Protein AF-A0A356T373-F1 (afdb_monomer_lite)

Sequence (190 aa):
MGPPSAAPPVVQEARKQLADALWRRDRTEEAGAIYRALLEEPMSDDDRRQIAVRLLGLEMGGAGEAALRGLLVPRRDAQSDAATAMHFVARLSRVREDGLAPYLEARQLQFRQRFDLALPLIERARERGLPSPLLETEARRMEAMIRFGADDLDGSAAVWRAILADPASDTGERAEAEDWLQRAVWARAR

Structure (mmCIF, N/CA/C/O backbone):
data_AF-A0A356T373-F1
#
_entry.id   AF-A0A356T373-F1
#
loop_
_atom_site.group_PDB
_atom_site.id
_atom_site.type_symbol
_atom_site.label_atom_id
_atom_site.label_alt_id
_atom_site.label_comp_id
_atom_site.label_asym_id
_atom_site.label_entity_id
_atom_site.label_seq_id
_atom_site.pdbx_PDB_ins_code
_atom_site.Cartn_x
_atom_site.Cartn_y
_atom_site.Cartn_z
_atom_site.occupancy
_atom_site.B_iso_or_equiv
_atom_site.auth_seq_id
_atom_site.auth_comp_id
_atom_site.auth_asym_id
_atom_site.auth_atom_id
_atom_site.pdbx_PDB_model_num
ATOM 1 N N . MET A 1 1 ? 15.863 19.685 36.105 1.00 40.59 1 MET A N 1
ATOM 2 C CA . MET A 1 1 ? 16.098 18.782 34.959 1.00 40.59 1 MET A CA 1
ATOM 3 C C . MET A 1 1 ? 14.800 18.033 34.719 1.00 40.59 1 MET A C 1
ATOM 5 O O . MET A 1 1 ? 14.485 17.143 35.498 1.00 40.59 1 MET A O 1
ATOM 9 N N . GLY A 1 2 ? 13.979 18.489 33.768 1.00 42.53 2 GLY A N 1
ATOM 10 C CA . GLY A 1 2 ? 12.756 17.769 33.396 1.00 42.53 2 GLY A CA 1
ATOM 11 C C . GLY A 1 2 ? 13.109 16.420 32.759 1.00 42.53 2 GLY A C 1
ATOM 12 O O . GLY A 1 2 ? 14.229 16.279 32.261 1.00 42.53 2 GLY A O 1
ATOM 13 N N . PRO A 1 3 ? 12.211 15.422 32.800 1.00 46.09 3 PRO A N 1
ATOM 14 C CA . PRO A 1 3 ? 12.463 14.150 32.138 1.00 46.09 3 PRO A CA 1
ATOM 15 C C . PRO A 1 3 ? 12.739 14.387 30.643 1.00 46.09 3 PRO A C 1
ATOM 17 O O . PRO A 1 3 ? 12.176 15.323 30.066 1.00 46.09 3 PRO A O 1
ATOM 20 N N . PRO A 1 4 ? 13.607 13.583 30.007 1.00 51.62 4 PRO A N 1
ATOM 21 C CA . PRO A 1 4 ? 13.866 13.714 28.582 1.00 51.62 4 PRO A CA 1
ATOM 22 C C . PRO A 1 4 ? 12.552 13.542 27.814 1.00 51.62 4 PRO A C 1
ATOM 24 O O . PRO A 1 4 ? 11.888 12.511 27.922 1.00 51.62 4 PRO A O 1
ATOM 27 N N . SER A 1 5 ? 12.164 14.572 27.060 1.00 62.25 5 SER A N 1
ATOM 28 C CA . SER A 1 5 ? 11.052 14.479 26.116 1.00 62.25 5 SER A CA 1
ATOM 29 C C . SER A 1 5 ? 11.411 13.432 25.065 1.00 62.25 5 SER A C 1
ATOM 31 O O . SER A 1 5 ? 12.494 13.496 24.481 1.00 62.25 5 SER A O 1
ATOM 33 N N . ALA A 1 6 ? 10.530 12.459 24.833 1.00 60.62 6 ALA A N 1
ATOM 34 C CA . ALA A 1 6 ? 10.748 11.463 23.791 1.00 60.62 6 ALA A CA 1
ATOM 35 C C . ALA A 1 6 ? 10.850 12.145 22.415 1.00 60.62 6 ALA A C 1
ATOM 37 O O . ALA A 1 6 ? 10.201 13.167 22.173 1.00 60.62 6 ALA A O 1
ATOM 38 N N . ALA A 1 7 ? 11.664 11.582 21.518 1.00 69.44 7 ALA A N 1
ATOM 39 C CA . ALA A 1 7 ? 11.780 12.084 20.153 1.00 69.44 7 ALA A CA 1
ATOM 40 C C . ALA A 1 7 ? 10.412 12.003 19.439 1.00 69.44 7 ALA A C 1
ATOM 42 O O . ALA A 1 7 ? 9.699 11.014 19.641 1.00 69.44 7 ALA A O 1
ATOM 43 N N . PRO A 1 8 ? 10.046 12.980 18.585 1.00 76.50 8 PRO A N 1
ATOM 44 C CA . PRO A 1 8 ? 8.737 13.017 17.925 1.00 76.50 8 PRO A CA 1
ATOM 45 C C . PRO A 1 8 ? 8.295 11.694 17.260 1.00 76.50 8 PRO A C 1
ATOM 47 O O . PRO A 1 8 ? 7.153 11.293 17.491 1.00 76.50 8 PRO A O 1
ATOM 50 N N . PRO A 1 9 ? 9.172 10.929 16.571 1.00 80.50 9 PRO A N 1
ATOM 51 C CA . PRO A 1 9 ? 8.783 9.641 15.981 1.00 80.50 9 PRO A CA 1
ATOM 52 C C . PRO A 1 9 ? 8.341 8.587 17.009 1.00 80.50 9 PRO A C 1
ATOM 54 O O . PRO A 1 9 ? 7.437 7.795 16.753 1.00 80.50 9 PRO A O 1
ATOM 57 N N . VAL A 1 10 ? 8.936 8.589 18.208 1.00 84.69 10 VAL A N 1
ATOM 58 C CA . VAL A 1 10 ? 8.569 7.656 19.289 1.00 84.69 10 VAL A CA 1
ATOM 59 C C . VAL A 1 10 ? 7.170 7.974 19.816 1.00 84.69 10 VAL A C 1
ATOM 61 O O . VAL A 1 10 ? 6.389 7.070 20.113 1.00 84.69 10 VAL A O 1
ATOM 64 N N . VAL A 1 11 ? 6.833 9.263 19.908 1.00 87.31 11 VAL A N 1
ATOM 65 C CA . VAL A 1 11 ? 5.509 9.721 20.348 1.00 87.31 11 VAL A CA 1
ATOM 66 C C . VAL A 1 11 ? 4.440 9.385 19.305 1.00 87.31 11 VAL A C 1
ATOM 68 O O . VAL A 1 11 ? 3.364 8.907 19.671 1.00 87.31 11 VAL A O 1
ATOM 71 N N . GLN A 1 12 ? 4.739 9.583 18.018 1.00 89.44 12 GLN A N 1
ATOM 72 C CA . GLN A 1 12 ? 3.844 9.231 16.911 1.00 89.44 12 GLN A CA 1
ATOM 73 C C . GLN A 1 12 ? 3.537 7.732 16.887 1.00 89.44 12 GLN A C 1
ATOM 75 O O . GLN A 1 12 ? 2.368 7.340 16.847 1.00 89.44 12 GLN A O 1
ATOM 80 N N . GLU A 1 13 ? 4.562 6.887 17.013 1.00 90.25 13 GLU A N 1
ATOM 81 C CA . GLU A 1 13 ? 4.390 5.434 17.067 1.00 90.25 13 GLU A CA 1
ATOM 82 C C . GLU A 1 13 ? 3.560 5.005 18.287 1.00 90.25 13 GLU A C 1
ATOM 84 O O . GLU A 1 13 ? 2.613 4.228 18.153 1.00 90.25 13 GLU A O 1
ATOM 89 N N . ALA A 1 14 ? 3.838 5.557 19.472 1.00 92.06 14 ALA A N 1
ATOM 90 C CA . ALA A 1 14 ? 3.067 5.254 20.679 1.00 92.06 14 ALA A CA 1
ATOM 91 C C . ALA A 1 14 ? 1.581 5.633 20.533 1.00 92.06 14 ALA A C 1
ATOM 93 O O . ALA A 1 14 ? 0.694 4.881 20.947 1.00 92.06 14 ALA A O 1
ATOM 94 N N . ARG A 1 15 ? 1.287 6.776 19.903 1.00 95.12 15 ARG A N 1
ATOM 95 C CA . ARG A 1 15 ? -0.087 7.214 19.611 1.00 95.12 15 ARG A CA 1
ATOM 96 C C . ARG A 1 15 ? -0.771 6.325 18.579 1.00 95.12 15 ARG A C 1
ATOM 98 O O . ARG A 1 15 ? -1.934 5.979 18.777 1.00 95.12 15 ARG A O 1
ATOM 105 N N . LYS A 1 16 ? -0.063 5.895 17.529 1.00 94.75 16 LYS A N 1
ATOM 106 C CA . LYS A 1 16 ? -0.582 4.919 16.558 1.00 94.75 16 LYS A CA 1
ATOM 107 C C . LYS A 1 16 ? -0.945 3.605 17.251 1.00 94.75 16 LYS A C 1
ATOM 109 O O . LYS A 1 16 ? -2.044 3.098 17.057 1.00 94.75 16 LYS A O 1
ATOM 114 N N . GLN A 1 17 ? -0.078 3.097 18.128 1.00 93.94 17 GLN A N 1
ATOM 115 C CA . GLN A 1 17 ? -0.344 1.880 18.903 1.00 93.94 17 GLN A CA 1
ATOM 116 C C . GLN A 1 17 ? -1.529 2.030 19.867 1.00 93.94 17 GLN A C 1
ATOM 118 O O . GLN A 1 17 ? -2.291 1.077 20.057 1.00 93.94 17 GLN A O 1
ATOM 123 N N . LEU A 1 18 ? -1.706 3.213 20.465 1.00 96.00 18 LEU A N 1
ATOM 124 C CA . LEU A 1 18 ? -2.879 3.530 21.279 1.00 96.00 18 LEU A CA 1
ATOM 125 C C . LEU A 1 18 ? -4.160 3.504 20.436 1.00 96.00 18 LEU A C 1
ATOM 127 O O . LEU A 1 18 ? -5.126 2.855 20.833 1.00 96.00 18 LEU A O 1
ATOM 131 N N . ALA A 1 19 ? -4.161 4.147 19.269 1.00 97.00 19 ALA A N 1
ATOM 132 C CA . ALA A 1 19 ? -5.293 4.131 18.346 1.00 97.00 19 ALA A CA 1
ATOM 133 C C . ALA A 1 19 ? -5.624 2.705 17.873 1.00 97.00 19 ALA A C 1
ATOM 135 O O . ALA A 1 19 ? -6.774 2.281 17.962 1.00 97.00 19 ALA A O 1
ATOM 136 N N . ASP A 1 20 ? -4.611 1.915 17.508 1.00 95.75 20 ASP A N 1
ATOM 137 C CA . ASP A 1 20 ? -4.741 0.493 17.166 1.00 95.75 20 ASP A CA 1
ATOM 138 C C . ASP A 1 20 ? -5.369 -0.307 18.333 1.00 95.75 20 ASP A C 1
ATOM 140 O O . ASP A 1 20 ? -6.224 -1.177 18.145 1.00 95.75 20 ASP A O 1
ATOM 144 N N . ALA A 1 21 ? -4.982 -0.014 19.579 1.00 94.56 21 ALA A N 1
ATOM 145 C CA . ALA A 1 21 ? -5.567 -0.644 20.762 1.00 94.56 21 ALA A CA 1
ATOM 146 C C . ALA A 1 21 ? -7.023 -0.228 21.020 1.00 94.56 21 ALA A C 1
ATOM 148 O O . ALA A 1 21 ? -7.819 -1.079 21.423 1.00 94.56 21 ALA A O 1
ATOM 149 N N . LEU A 1 22 ? -7.374 1.037 20.788 1.00 96.38 22 LEU A N 1
ATOM 150 C CA . LEU A 1 22 ? -8.748 1.535 20.880 1.00 96.38 22 LEU A CA 1
ATOM 151 C C . LEU A 1 22 ? -9.629 0.899 19.805 1.00 96.38 22 LEU A C 1
ATOM 153 O O . LEU A 1 22 ? -10.700 0.386 20.123 1.00 96.38 22 LEU A O 1
ATOM 157 N N . TRP A 1 23 ? -9.137 0.830 18.569 1.00 95.81 23 TRP A N 1
ATOM 158 C CA . TRP A 1 23 ? -9.863 0.228 17.457 1.00 95.81 23 TRP A CA 1
ATOM 159 C C . TRP A 1 23 ? -10.144 -1.261 17.688 1.00 95.81 23 TRP A C 1
ATOM 161 O O . TRP A 1 23 ? -11.255 -1.730 17.456 1.00 95.81 23 TRP A O 1
ATOM 171 N N . ARG A 1 24 ? -9.184 -2.012 18.248 1.00 92.44 24 ARG A N 1
ATOM 172 C CA . ARG A 1 24 ? -9.400 -3.412 18.673 1.00 92.44 24 ARG A CA 1
ATOM 173 C C . ARG A 1 24 ? -10.475 -3.591 19.744 1.00 92.44 24 ARG A C 1
ATOM 175 O O . ARG A 1 24 ? -10.970 -4.702 19.896 1.00 92.44 24 ARG A O 1
ATOM 182 N N . ARG A 1 25 ? -10.780 -2.547 20.514 1.00 92.88 25 ARG A N 1
ATOM 183 C CA . ARG A 1 25 ? -11.828 -2.537 21.547 1.00 92.88 25 ARG A CA 1
ATOM 184 C C . ARG A 1 25 ? -13.129 -1.912 21.037 1.00 92.88 25 ARG A C 1
ATOM 186 O O . ARG A 1 25 ? -13.935 -1.482 21.854 1.00 92.88 25 ARG A O 1
ATOM 193 N N . ASP A 1 26 ? -13.279 -1.794 19.716 1.00 93.31 26 ASP A N 1
ATOM 194 C CA . ASP A 1 26 ? -14.423 -1.170 19.043 1.00 93.31 26 ASP A CA 1
ATOM 195 C C . ASP A 1 26 ? -14.665 0.297 19.463 1.00 93.31 26 ASP A C 1
ATOM 197 O O . ASP A 1 26 ? -15.740 0.854 19.258 1.00 93.31 26 ASP A O 1
ATOM 201 N N . ARG A 1 27 ? -13.639 0.975 20.006 1.00 95.62 27 ARG A N 1
ATOM 202 C CA . ARG A 1 27 ? -13.660 2.420 20.303 1.00 95.62 27 ARG A CA 1
ATOM 203 C C . ARG A 1 27 ? -13.288 3.214 19.047 1.00 95.62 27 ARG A C 1
ATOM 205 O O . ARG A 1 27 ? -12.295 3.942 19.027 1.00 95.62 27 ARG A O 1
ATOM 212 N N . THR A 1 28 ? -14.060 3.008 17.981 1.00 94.06 28 THR A N 1
ATOM 213 C CA . THR A 1 28 ? -13.786 3.484 16.613 1.00 94.06 28 THR A CA 1
ATOM 214 C C . THR A 1 28 ? -13.694 5.008 16.525 1.00 94.06 28 THR A C 1
ATOM 216 O O . THR A 1 28 ? -12.774 5.522 15.891 1.00 94.06 28 THR A O 1
ATOM 219 N N . GLU A 1 29 ? -14.566 5.745 17.217 1.00 95.88 29 GLU A N 1
ATOM 220 C CA . GLU A 1 29 ? -14.539 7.215 17.209 1.00 95.88 29 GLU A CA 1
ATOM 221 C C . GLU A 1 29 ? -13.233 7.776 17.793 1.00 95.88 29 GLU A C 1
ATOM 223 O O . GLU A 1 29 ? -12.577 8.622 17.180 1.00 95.88 29 GLU A O 1
ATOM 228 N N . GLU A 1 30 ? -12.807 7.251 18.943 1.00 97.69 30 GLU A N 1
ATOM 229 C CA . GLU A 1 30 ? -11.582 7.681 19.621 1.00 97.69 30 GLU A CA 1
ATOM 230 C C . GLU A 1 30 ? -10.324 7.272 18.853 1.00 97.69 30 GLU A C 1
ATOM 232 O O . GLU A 1 30 ? -9.390 8.066 18.732 1.00 97.69 30 GLU A O 1
ATOM 237 N N . ALA A 1 31 ? -10.302 6.061 18.286 1.00 97.69 31 ALA A N 1
ATOM 238 C CA . ALA A 1 31 ? -9.221 5.636 17.401 1.00 97.69 31 ALA A CA 1
ATOM 239 C C . ALA A 1 31 ? -9.108 6.571 16.185 1.00 97.69 31 ALA A C 1
ATOM 241 O O . ALA A 1 31 ? -8.021 7.062 15.874 1.00 97.69 31 ALA A O 1
ATOM 242 N N . GLY A 1 32 ? -10.242 6.883 15.549 1.00 97.50 32 GLY A N 1
ATOM 243 C CA . GLY A 1 32 ? -10.316 7.794 14.410 1.00 97.50 32 GLY A CA 1
ATOM 244 C C . GLY A 1 32 ? -9.840 9.205 14.738 1.00 97.50 32 GLY A C 1
ATOM 245 O O . GLY A 1 32 ? -9.120 9.802 13.939 1.00 97.50 32 GLY A O 1
ATOM 246 N N . ALA A 1 33 ? -10.175 9.728 15.921 1.00 98.00 33 ALA A N 1
ATOM 247 C CA . ALA A 1 33 ? -9.688 11.027 16.378 1.00 98.00 33 ALA A CA 1
ATOM 248 C C . ALA A 1 33 ? -8.155 11.065 16.478 1.00 98.00 33 ALA A C 1
ATOM 250 O O . ALA A 1 33 ? -7.535 12.018 16.005 1.00 98.00 33 ALA A O 1
ATOM 251 N N . ILE A 1 34 ? -7.533 10.014 17.023 1.00 97.81 34 ILE A N 1
ATOM 252 C CA . ILE A 1 34 ? -6.070 9.940 17.129 1.00 97.81 34 ILE A CA 1
ATOM 253 C C . ILE A 1 34 ? -5.418 9.816 15.750 1.00 97.81 34 ILE A C 1
ATOM 255 O O . ILE A 1 34 ? -4.443 10.517 15.490 1.00 97.81 34 ILE A O 1
ATOM 259 N N . TYR A 1 35 ? -5.937 8.960 14.864 1.00 97.56 35 TYR A N 1
ATOM 260 C CA . TYR A 1 35 ? -5.392 8.809 13.510 1.00 97.56 35 TYR A CA 1
ATOM 261 C C . TYR A 1 35 ? -5.467 10.107 12.704 1.00 97.56 35 TYR A C 1
ATOM 263 O O . TYR A 1 35 ? -4.476 10.486 12.085 1.00 97.56 35 TYR A O 1
ATOM 271 N N . ARG A 1 36 ? -6.601 10.820 12.748 1.00 97.00 36 ARG A N 1
ATOM 272 C CA . ARG A 1 36 ? -6.733 12.132 12.094 1.00 97.00 36 ARG A CA 1
ATOM 273 C C . ARG A 1 36 ? -5.739 13.138 12.664 1.00 97.00 36 ARG A C 1
ATOM 275 O O . ARG A 1 36 ? -5.040 13.782 11.899 1.00 97.00 36 ARG A O 1
ATOM 282 N N . ALA A 1 37 ? -5.605 13.203 13.989 1.00 96.38 37 ALA A N 1
ATOM 283 C CA . ALA A 1 37 ? -4.632 14.088 14.625 1.00 96.38 37 ALA A CA 1
ATOM 284 C C . ALA A 1 37 ? -3.177 13.742 14.267 1.00 96.38 37 ALA A C 1
ATOM 286 O O . ALA A 1 37 ? -2.343 14.636 14.223 1.00 96.38 37 ALA A O 1
ATOM 287 N N . LEU A 1 38 ? -2.858 12.463 14.029 1.00 95.25 38 LEU A N 1
ATOM 288 C CA . LEU A 1 38 ? -1.529 12.068 13.566 1.00 95.25 38 LEU A CA 1
ATOM 289 C C . LEU A 1 38 ? -1.249 12.596 12.157 1.00 95.25 38 LEU A C 1
ATOM 291 O O . LEU A 1 38 ? -0.152 13.082 11.932 1.00 95.25 38 LEU A O 1
ATOM 295 N N . LEU A 1 39 ? -2.213 12.549 11.230 1.00 93.44 39 LEU A N 1
ATOM 296 C CA . LEU A 1 39 ? -2.018 12.997 9.839 1.00 93.44 39 LEU A CA 1
ATOM 297 C C . LEU A 1 39 ? -1.688 14.491 9.684 1.00 93.44 39 LEU A C 1
ATOM 299 O O . LEU A 1 39 ? -1.148 14.877 8.647 1.00 93.44 39 LEU A O 1
ATOM 303 N N . GLU A 1 40 ? -1.980 15.304 10.698 1.00 93.44 40 GLU A N 1
ATOM 304 C CA . GLU A 1 40 ? -1.614 16.726 10.749 1.00 93.44 40 GLU A CA 1
ATOM 305 C C . GLU A 1 40 ? -0.130 16.950 11.093 1.00 93.44 40 GLU A C 1
ATOM 307 O O . GLU A 1 40 ? 0.383 18.065 10.996 1.00 93.44 40 GLU A O 1
ATOM 312 N N . GLU A 1 41 ? 0.584 15.903 11.508 1.00 91.81 41 GLU A N 1
ATOM 313 C CA . GLU A 1 41 ? 1.994 15.983 11.873 1.00 91.81 41 GLU A CA 1
ATOM 314 C C . GLU A 1 41 ? 2.915 15.630 10.696 1.00 91.81 41 GLU A C 1
ATOM 316 O O . GLU A 1 41 ? 2.570 14.800 9.848 1.00 91.81 41 GLU A O 1
ATOM 321 N N . PRO A 1 42 ? 4.136 16.197 10.648 1.00 89.25 42 PRO A N 1
ATOM 322 C CA . PRO A 1 42 ? 5.156 15.745 9.711 1.00 89.25 42 PRO A CA 1
ATOM 323 C C . PRO A 1 42 ? 5.467 14.257 9.919 1.00 89.25 42 PRO A C 1
ATOM 325 O O . PRO A 1 42 ? 5.803 13.834 11.028 1.00 89.25 42 PRO A O 1
ATOM 328 N N . MET A 1 43 ? 5.369 13.472 8.847 1.00 89.25 43 MET A N 1
ATOM 329 C CA . MET A 1 43 ? 5.654 12.035 8.827 1.00 89.25 43 MET A CA 1
ATOM 330 C C . MET A 1 43 ? 6.070 11.582 7.428 1.00 89.25 43 MET A C 1
ATOM 332 O O . MET A 1 43 ? 5.897 12.323 6.458 1.00 89.25 43 MET A O 1
ATOM 336 N N . SER A 1 44 ? 6.589 10.358 7.333 1.00 86.56 44 SER A N 1
ATOM 337 C CA . SER A 1 44 ? 6.881 9.719 6.051 1.00 86.56 44 SER A CA 1
ATOM 338 C C . SER A 1 44 ? 5.598 9.361 5.290 1.00 86.56 44 SER A C 1
ATOM 340 O O . SER A 1 44 ? 4.539 9.158 5.891 1.00 86.56 44 SER A O 1
ATOM 342 N N . ASP A 1 45 ? 5.687 9.212 3.969 1.00 84.56 45 ASP A N 1
ATOM 343 C CA . ASP A 1 45 ? 4.540 8.778 3.163 1.00 84.56 45 ASP A CA 1
ATOM 344 C C . ASP A 1 45 ? 4.104 7.343 3.467 1.00 84.56 45 ASP A C 1
ATOM 346 O O . ASP A 1 45 ? 2.916 7.022 3.364 1.00 84.56 45 ASP A O 1
ATOM 350 N N . ASP A 1 46 ? 5.031 6.481 3.903 1.00 85.50 46 ASP A N 1
ATOM 351 C CA . ASP A 1 46 ? 4.680 5.137 4.364 1.00 85.50 46 ASP A CA 1
ATOM 352 C C . ASP A 1 46 ? 3.808 5.198 5.624 1.00 85.50 46 ASP A C 1
ATOM 354 O O . ASP A 1 46 ? 2.744 4.573 5.655 1.00 85.50 46 ASP A O 1
ATOM 358 N N . ASP A 1 47 ? 4.185 6.007 6.620 1.00 89.62 47 ASP A N 1
ATOM 359 C CA . ASP A 1 47 ? 3.382 6.203 7.833 1.00 89.62 47 ASP A CA 1
ATOM 360 C C . ASP A 1 47 ? 2.022 6.831 7.512 1.00 89.62 47 ASP A C 1
ATOM 362 O O . ASP A 1 47 ? 0.981 6.350 7.978 1.00 89.62 47 ASP A O 1
ATOM 366 N N . ARG A 1 48 ? 2.011 7.851 6.644 1.00 91.81 48 ARG A N 1
ATOM 367 C CA . ARG A 1 48 ? 0.789 8.519 6.175 1.00 91.81 48 ARG A CA 1
ATOM 368 C C . ARG A 1 48 ? -0.165 7.520 5.534 1.00 91.81 48 ARG A C 1
ATOM 370 O O . ARG A 1 48 ? -1.349 7.483 5.872 1.00 91.81 48 ARG A O 1
ATOM 377 N N . ARG A 1 49 ? 0.342 6.655 4.653 1.00 90.81 49 ARG A N 1
ATOM 378 C CA . ARG A 1 49 ? -0.441 5.604 3.991 1.00 90.81 49 ARG A CA 1
ATOM 379 C C . ARG A 1 49 ? -0.952 4.576 4.988 1.00 90.81 49 ARG A C 1
ATOM 381 O O . ARG A 1 49 ? -2.120 4.200 4.926 1.00 90.81 49 ARG A O 1
ATOM 388 N N . GLN A 1 50 ? -0.111 4.133 5.920 1.00 91.44 50 GLN A N 1
ATOM 389 C CA . GLN A 1 50 ? -0.516 3.196 6.966 1.00 91.44 50 GLN A CA 1
ATOM 390 C C . GLN A 1 50 ? -1.662 3.746 7.825 1.00 91.44 50 GLN A C 1
ATOM 392 O O . GLN A 1 50 ? -2.543 2.974 8.211 1.00 91.44 50 GLN A O 1
ATOM 397 N N . ILE A 1 51 ? -1.668 5.047 8.126 1.00 94.62 51 ILE A N 1
ATOM 398 C CA . ILE A 1 51 ? -2.760 5.706 8.852 1.00 94.62 51 ILE A CA 1
ATOM 399 C C . ILE A 1 51 ? -3.995 5.879 7.953 1.00 94.62 51 ILE A C 1
ATOM 401 O O . ILE A 1 51 ? -5.107 5.581 8.390 1.00 94.62 51 ILE A O 1
ATOM 405 N N . ALA A 1 52 ? -3.820 6.266 6.687 1.00 92.94 52 ALA A N 1
ATOM 406 C CA . ALA A 1 52 ? -4.921 6.438 5.736 1.00 92.94 52 ALA A CA 1
ATOM 407 C C . ALA A 1 52 ? -5.737 5.148 5.528 1.00 92.94 52 ALA A C 1
ATOM 409 O O . ALA A 1 52 ? -6.964 5.187 5.548 1.00 92.94 52 ALA A O 1
ATOM 410 N N . VAL A 1 53 ? -5.083 3.984 5.404 1.00 93.12 53 VAL A N 1
ATOM 411 C CA . VAL A 1 53 ? -5.802 2.700 5.261 1.00 93.12 53 VAL A CA 1
ATOM 412 C C . VAL A 1 53 ? -6.567 2.334 6.543 1.00 93.12 53 VAL A C 1
ATOM 414 O O . VAL A 1 53 ? -7.637 1.731 6.470 1.00 93.12 53 VAL A O 1
ATOM 417 N N . ARG A 1 54 ? -6.069 2.721 7.727 1.00 96.25 54 ARG A N 1
ATOM 418 C CA . ARG A 1 54 ? -6.793 2.517 8.995 1.00 96.25 54 ARG A CA 1
ATOM 419 C C . ARG A 1 54 ? -8.056 3.372 9.053 1.00 96.25 54 ARG A C 1
ATOM 421 O O . ARG A 1 54 ? -9.114 2.842 9.373 1.00 96.25 54 ARG A O 1
ATOM 428 N N . LEU A 1 55 ? -7.961 4.654 8.691 1.00 95.69 55 LEU A N 1
ATOM 429 C CA . LEU A 1 55 ? -9.118 5.553 8.609 1.00 95.69 55 LEU A CA 1
ATOM 430 C C . LEU A 1 55 ? -10.160 5.054 7.611 1.00 95.69 55 LEU A C 1
ATOM 432 O O . LEU A 1 55 ? -11.331 4.983 7.967 1.00 95.69 55 LEU A O 1
ATOM 436 N N . LEU A 1 56 ? -9.728 4.592 6.434 1.00 93.81 56 LEU A N 1
ATOM 437 C CA . LEU A 1 56 ? -10.619 3.953 5.466 1.00 93.81 56 LEU A CA 1
ATOM 438 C C . LEU A 1 56 ? -11.363 2.761 6.085 1.00 93.81 56 LEU A C 1
ATOM 440 O O . LEU A 1 56 ? -12.555 2.585 5.856 1.00 93.81 56 LEU A O 1
ATOM 444 N N . GLY A 1 57 ? -10.673 1.956 6.898 1.00 94.00 57 GLY A N 1
ATOM 445 C CA . GLY A 1 57 ? -11.294 0.876 7.659 1.00 94.00 57 GLY A CA 1
ATOM 446 C C . GLY A 1 57 ? -12.398 1.366 8.590 1.00 94.00 57 GLY A C 1
ATOM 447 O O . GLY A 1 57 ? -13.487 0.801 8.564 1.00 94.00 57 GLY A O 1
ATOM 448 N N . LEU A 1 58 ? -12.144 2.423 9.366 1.00 95.31 58 LEU A N 1
ATOM 449 C CA . LEU A 1 58 ? -13.141 3.017 10.267 1.00 95.31 58 LEU A CA 1
ATOM 450 C C . LEU A 1 58 ? -14.343 3.597 9.510 1.00 95.31 58 LEU A C 1
ATOM 452 O O . LEU A 1 58 ? -15.476 3.429 9.946 1.00 95.31 58 LEU A O 1
ATOM 456 N N . GLU A 1 59 ? -14.106 4.266 8.382 1.00 93.06 59 GLU A N 1
ATOM 457 C CA . GLU A 1 59 ? -15.149 4.898 7.561 1.00 93.06 59 GLU A CA 1
ATOM 458 C C . GLU A 1 59 ? -16.080 3.876 6.904 1.00 93.06 59 GLU A C 1
ATOM 460 O O . GLU A 1 59 ? -17.279 4.117 6.784 1.00 93.06 59 GLU A O 1
ATOM 465 N N . MET A 1 60 ? -15.545 2.722 6.498 1.00 91.25 60 MET A N 1
ATOM 466 C CA . MET A 1 60 ? -16.340 1.647 5.902 1.00 91.25 60 MET A CA 1
ATOM 467 C C . MET A 1 60 ? -17.356 1.038 6.871 1.00 91.25 60 MET A C 1
ATOM 469 O O . MET A 1 60 ? -18.435 0.621 6.447 1.00 91.25 60 MET A O 1
ATOM 473 N N . GLY A 1 61 ? -16.985 0.901 8.144 1.00 92.50 61 GLY A N 1
ATOM 474 C CA . GLY A 1 61 ? -17.767 0.151 9.117 1.00 92.50 61 GLY A CA 1
ATOM 475 C C . GLY A 1 61 ? -17.916 -1.347 8.795 1.00 92.50 61 GLY A C 1
ATOM 476 O O . GLY A 1 61 ? -17.402 -1.893 7.807 1.00 92.50 61 GLY A O 1
ATOM 477 N N . GLY A 1 62 ? -18.664 -2.039 9.654 1.00 93.56 62 GLY A N 1
ATOM 478 C CA . GLY A 1 62 ? -19.199 -3.376 9.393 1.00 93.56 62 GLY A CA 1
ATOM 479 C C . GLY A 1 62 ? -18.154 -4.428 8.996 1.00 93.56 62 GLY A C 1
ATOM 480 O O . GLY A 1 62 ? -17.100 -4.579 9.614 1.00 93.56 62 GLY A O 1
ATOM 481 N N . ALA A 1 63 ? -18.469 -5.217 7.965 1.00 93.31 63 ALA A N 1
ATOM 482 C CA . ALA A 1 63 ? -17.629 -6.337 7.542 1.00 93.31 63 ALA A CA 1
ATOM 483 C C . ALA A 1 63 ? -16.289 -5.901 6.919 1.00 93.31 63 ALA A C 1
ATOM 485 O O . ALA A 1 63 ? -15.299 -6.624 7.059 1.00 93.31 63 ALA A O 1
ATOM 486 N N . GLY A 1 64 ? -16.251 -4.737 6.261 1.00 93.19 64 GLY A N 1
ATOM 487 C CA . GLY A 1 64 ? -15.034 -4.171 5.678 1.00 93.19 64 GLY A CA 1
ATOM 488 C C . GLY A 1 64 ? -14.069 -3.654 6.737 1.00 93.19 64 GLY A C 1
ATOM 489 O O . GLY A 1 64 ? -12.888 -4.004 6.706 1.00 93.19 64 GLY A O 1
ATOM 490 N N . GLU A 1 65 ? -14.589 -2.928 7.732 1.00 95.06 65 GLU A N 1
ATOM 491 C CA . GLU A 1 65 ? -13.826 -2.524 8.917 1.00 95.06 65 GLU A CA 1
ATOM 492 C C . GLU A 1 65 ? -13.242 -3.747 9.626 1.00 95.06 65 GLU A C 1
ATOM 494 O O . GLU A 1 65 ? -12.044 -3.794 9.898 1.00 95.06 65 GLU A O 1
ATOM 499 N N . ALA A 1 66 ? -14.061 -4.775 9.876 1.00 93.19 66 ALA A N 1
ATOM 500 C CA . ALA A 1 66 ? -13.611 -5.989 10.551 1.00 93.19 66 ALA A CA 1
ATOM 501 C C . ALA A 1 66 ? -12.483 -6.707 9.786 1.00 93.19 66 ALA A C 1
ATOM 503 O O . ALA A 1 66 ? -11.565 -7.244 10.411 1.00 93.19 66 ALA A O 1
ATOM 504 N N . ALA A 1 67 ? -12.533 -6.711 8.449 1.00 94.12 67 ALA A N 1
ATOM 505 C CA . ALA A 1 67 ? -11.482 -7.281 7.612 1.00 94.12 67 ALA A CA 1
ATOM 506 C C . ALA A 1 67 ? -10.186 -6.456 7.680 1.00 94.12 67 ALA A C 1
ATOM 508 O O . ALA A 1 67 ? -9.123 -7.010 7.959 1.00 94.12 67 ALA A O 1
ATOM 509 N N . LEU A 1 68 ? -10.265 -5.134 7.497 1.00 94.31 68 LEU A N 1
ATOM 510 C CA . LEU A 1 68 ? -9.093 -4.253 7.556 1.00 94.31 68 LEU A CA 1
ATOM 511 C C . LEU A 1 68 ? -8.466 -4.218 8.950 1.00 94.31 68 LEU A C 1
ATOM 513 O O . LEU A 1 68 ? -7.246 -4.309 9.071 1.00 94.31 68 LEU A O 1
ATOM 517 N N . ARG A 1 69 ? -9.277 -4.175 10.009 1.00 93.62 69 ARG A N 1
ATOM 518 C CA . ARG A 1 69 ? -8.796 -4.259 11.391 1.00 93.62 69 ARG A CA 1
ATOM 519 C C . ARG A 1 69 ? -8.054 -5.564 11.648 1.00 93.62 69 ARG A C 1
ATOM 521 O O . ARG A 1 69 ? -6.981 -5.542 12.241 1.00 93.62 69 ARG A O 1
ATOM 528 N N . GLY A 1 70 ? -8.603 -6.688 11.186 1.00 91.31 70 GLY A N 1
ATOM 529 C CA . GLY A 1 70 ? -7.961 -7.993 11.317 1.00 91.31 70 GLY A CA 1
ATOM 530 C C . GLY A 1 70 ? -6.606 -8.074 10.610 1.00 91.31 70 GLY A C 1
ATOM 531 O O . GLY A 1 70 ? -5.676 -8.677 11.141 1.00 91.31 70 GLY A O 1
ATOM 532 N N . LEU A 1 71 ? -6.482 -7.426 9.449 1.00 90.88 71 LEU A N 1
ATOM 533 C CA . LEU A 1 71 ? -5.244 -7.384 8.671 1.00 90.88 71 LEU A CA 1
ATOM 534 C C . LEU A 1 71 ? -4.189 -6.436 9.265 1.00 90.88 71 LEU A C 1
ATOM 536 O O . LEU A 1 71 ? -3.014 -6.785 9.330 1.00 90.88 71 LEU A O 1
ATOM 540 N N . LEU A 1 72 ? -4.592 -5.222 9.648 1.00 90.12 72 LEU A N 1
ATOM 541 C CA . LEU A 1 72 ? -3.675 -4.134 10.015 1.00 90.12 72 LEU A CA 1
ATOM 542 C C . LEU A 1 72 ? -3.347 -4.096 11.502 1.00 90.12 72 LEU A C 1
ATOM 544 O O . LEU A 1 72 ? -2.296 -3.589 11.890 1.00 90.12 72 LEU A O 1
ATOM 548 N N . VAL A 1 73 ? -4.254 -4.607 12.331 1.00 88.38 73 VAL A N 1
ATOM 549 C CA . VAL A 1 73 ? -4.141 -4.570 13.785 1.00 88.38 73 VAL A CA 1
ATOM 550 C C . VAL A 1 73 ? -4.297 -5.985 14.345 1.00 88.38 73 VAL A C 1
ATOM 552 O O . VAL A 1 73 ? -5.263 -6.274 15.064 1.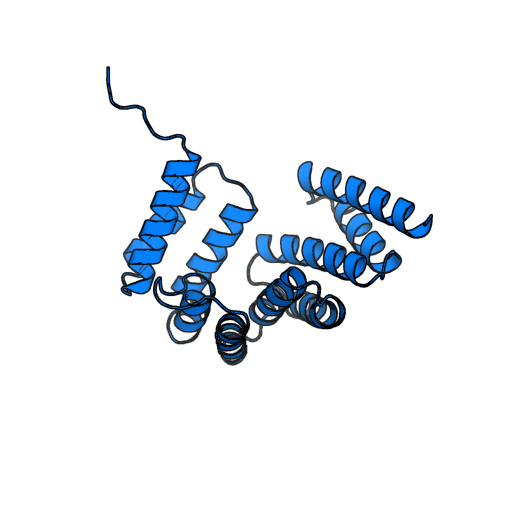00 88.38 73 VAL A O 1
ATOM 555 N N . PRO A 1 74 ? -3.347 -6.892 14.038 1.00 75.50 74 PRO A N 1
ATOM 556 C CA . PRO A 1 74 ? -3.403 -8.252 14.544 1.00 75.50 74 PRO A CA 1
ATOM 557 C C . PRO A 1 74 ? -3.448 -8.247 16.076 1.00 75.50 74 PRO A C 1
ATOM 559 O O . PRO A 1 74 ? -2.944 -7.341 16.763 1.00 75.50 74 PRO A O 1
ATOM 562 N N . ARG A 1 75 ? -4.115 -9.255 16.637 1.00 71.31 75 ARG A N 1
ATOM 563 C CA . ARG A 1 75 ? -4.166 -9.415 18.089 1.00 71.31 75 ARG A CA 1
ATOM 564 C C . ARG A 1 75 ? -2.766 -9.746 18.605 1.00 71.31 75 ARG A C 1
ATOM 566 O O . ARG A 1 75 ? -2.020 -10.461 17.949 1.00 71.31 75 ARG A O 1
ATOM 573 N N . ARG A 1 76 ? -2.421 -9.252 19.798 1.00 65.38 76 ARG A N 1
ATOM 574 C CA . ARG A 1 76 ? -1.105 -9.500 20.423 1.00 65.38 76 ARG A CA 1
ATOM 575 C C . ARG A 1 76 ? -0.797 -10.988 20.635 1.00 65.38 76 ARG A C 1
ATOM 577 O O . ARG A 1 76 ? 0.370 -11.345 20.695 1.00 65.38 76 ARG A O 1
ATOM 584 N N . ASP A 1 77 ? -1.832 -11.810 20.789 1.00 64.88 77 ASP A N 1
ATOM 585 C CA . ASP A 1 77 ? -1.776 -13.260 20.996 1.00 64.88 77 ASP A CA 1
ATOM 586 C C . ASP A 1 77 ? -1.877 -14.067 19.690 1.00 64.88 77 ASP A C 1
ATOM 588 O O . ASP A 1 77 ? -1.638 -15.272 19.697 1.00 64.88 77 ASP A O 1
ATOM 592 N N . ALA A 1 78 ? -2.214 -13.423 18.570 1.00 61.31 78 ALA A N 1
ATOM 593 C CA . ALA A 1 78 ? -2.303 -14.069 17.272 1.00 61.31 78 ALA A CA 1
ATOM 594 C C . ALA A 1 78 ? -0.963 -13.948 16.547 1.00 61.31 78 ALA A C 1
ATOM 596 O O . ALA A 1 78 ? -0.434 -12.849 16.360 1.00 61.31 78 ALA A O 1
ATOM 597 N N . GLN A 1 79 ? -0.424 -15.077 16.093 1.00 57.19 79 GLN A N 1
ATOM 598 C CA . GLN A 1 79 ? 0.678 -15.051 15.145 1.00 57.19 79 GLN A CA 1
ATOM 599 C C . GLN A 1 79 ? 0.150 -14.409 13.856 1.00 57.19 79 GLN A C 1
ATOM 601 O O . GLN A 1 79 ? -0.761 -14.934 13.222 1.00 57.19 79 GLN A O 1
ATOM 606 N N . SER A 1 80 ? 0.666 -13.229 13.504 1.00 65.69 80 SER A N 1
ATOM 607 C CA . SER A 1 80 ? 0.360 -12.600 12.218 1.00 65.69 80 SER A CA 1
ATOM 608 C C . SER A 1 80 ? 1.079 -13.392 11.130 1.00 65.69 80 SER A C 1
ATOM 610 O O . SER A 1 80 ? 2.228 -13.112 10.787 1.00 65.69 80 SER A O 1
ATOM 612 N N . ASP A 1 81 ? 0.440 -14.462 10.670 1.00 80.00 81 ASP A N 1
ATOM 613 C CA . ASP A 1 81 ? 0.949 -15.311 9.606 1.00 80.00 81 ASP A CA 1
ATOM 614 C C . ASP A 1 81 ? 0.309 -14.971 8.251 1.00 80.00 81 ASP A C 1
ATOM 616 O O . ASP A 1 81 ? -0.653 -14.206 8.132 1.00 80.00 81 ASP A O 1
ATOM 620 N N . ALA A 1 82 ? 0.896 -15.528 7.190 1.00 81.81 82 ALA A N 1
ATOM 621 C CA . ALA A 1 82 ? 0.442 -15.299 5.822 1.00 81.81 82 ALA A CA 1
ATOM 622 C C . ALA A 1 82 ? -1.023 -15.704 5.632 1.00 81.81 82 ALA A C 1
ATOM 624 O O . ALA A 1 82 ? -1.783 -14.997 4.976 1.00 81.81 82 ALA A O 1
ATOM 625 N N . ALA A 1 83 ? -1.412 -16.842 6.209 1.00 88.00 83 ALA A N 1
ATOM 626 C CA . ALA A 1 83 ? -2.741 -17.411 6.050 1.00 88.00 83 ALA A CA 1
ATOM 627 C C . ALA A 1 83 ? -3.808 -16.511 6.679 1.00 88.00 83 ALA A C 1
ATOM 629 O O . ALA A 1 83 ? -4.848 -16.264 6.071 1.00 88.00 83 ALA A O 1
ATOM 630 N N . THR A 1 84 ? -3.521 -15.952 7.851 1.00 89.06 84 THR A N 1
ATOM 631 C CA . THR A 1 84 ? -4.393 -15.012 8.553 1.00 89.06 84 THR A CA 1
ATOM 632 C C . THR A 1 84 ? -4.531 -13.706 7.774 1.00 89.06 84 THR A C 1
ATOM 634 O O . THR A 1 84 ? -5.644 -13.211 7.593 1.00 89.06 84 THR A O 1
ATOM 637 N N . ALA A 1 85 ? -3.431 -13.174 7.231 1.00 89.81 85 ALA A N 1
ATOM 638 C CA . ALA A 1 85 ? -3.487 -11.998 6.362 1.00 89.81 85 ALA A CA 1
ATOM 639 C C . ALA A 1 85 ? -4.348 -12.257 5.110 1.00 89.81 85 ALA A C 1
ATOM 641 O O . ALA A 1 85 ? -5.241 -11.468 4.796 1.00 89.81 85 ALA A O 1
ATOM 642 N N . MET A 1 86 ? -4.144 -13.395 4.436 1.00 91.62 86 MET A N 1
ATOM 643 C CA . MET A 1 86 ? -4.935 -13.798 3.265 1.00 91.62 86 MET A CA 1
ATOM 644 C C . MET A 1 86 ? -6.407 -14.036 3.599 1.00 91.62 86 MET A C 1
ATOM 646 O O . MET A 1 86 ? -7.275 -13.665 2.812 1.00 91.62 86 MET A O 1
ATOM 650 N N . HIS A 1 87 ? -6.717 -14.572 4.781 1.00 93.12 87 HIS A N 1
ATOM 651 C CA . HIS A 1 87 ? -8.094 -14.709 5.251 1.00 93.12 87 HIS A CA 1
ATOM 652 C C . HIS A 1 87 ? -8.813 -13.353 5.294 1.00 93.12 87 HIS A C 1
ATOM 654 O O . HIS A 1 87 ? -9.941 -13.235 4.813 1.00 93.12 87 HIS A O 1
ATOM 660 N N . PHE A 1 88 ? -8.170 -12.316 5.835 1.00 94.44 88 PHE A N 1
ATOM 661 C CA . PHE A 1 88 ? -8.770 -10.983 5.901 1.00 94.44 88 PHE A CA 1
ATOM 662 C C . PHE A 1 88 ? -8.857 -10.299 4.535 1.00 94.44 88 PHE A C 1
ATOM 664 O O . PHE A 1 88 ? -9.884 -9.692 4.236 1.00 94.44 88 PHE A O 1
ATOM 671 N N . VAL A 1 89 ? -7.853 -10.463 3.672 1.00 95.06 89 VAL A N 1
ATOM 672 C CA . VAL A 1 89 ? -7.906 -9.980 2.280 1.00 95.06 89 VAL A CA 1
ATOM 673 C C . VAL A 1 89 ? -9.063 -10.629 1.510 1.00 95.06 89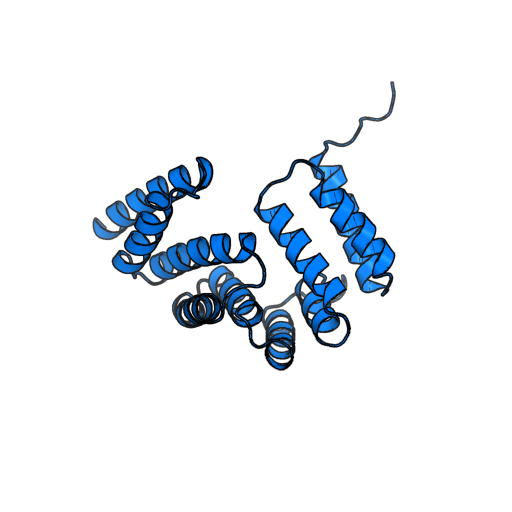 VAL A C 1
ATOM 675 O O . VAL A 1 89 ? -9.846 -9.929 0.871 1.00 95.06 89 VAL A O 1
ATOM 678 N N . ALA A 1 90 ? -9.254 -11.943 1.647 1.00 94.50 90 ALA A N 1
ATOM 679 C CA . ALA A 1 90 ? -10.360 -12.667 1.019 1.00 94.50 90 ALA A CA 1
ATOM 680 C C . ALA A 1 90 ? -11.741 -12.262 1.563 1.00 94.50 90 ALA A C 1
ATOM 682 O O . ALA A 1 90 ? -12.751 -12.410 0.878 1.00 94.50 90 ALA A O 1
ATOM 683 N N . ARG A 1 91 ? -11.820 -11.766 2.803 1.00 95.50 91 ARG A N 1
ATOM 684 C CA . ARG A 1 91 ? -13.050 -11.158 3.332 1.00 95.50 91 ARG A CA 1
ATOM 685 C C . ARG A 1 91 ? -13.274 -9.767 2.755 1.00 95.50 91 ARG A C 1
ATOM 687 O O . ARG A 1 91 ? -14.409 -9.446 2.415 1.00 95.50 91 ARG A O 1
ATOM 694 N N . LEU A 1 92 ? -12.213 -8.973 2.625 1.00 95.56 92 LEU A N 1
ATOM 695 C CA . LEU A 1 92 ? -12.277 -7.630 2.057 1.00 95.56 92 LEU A CA 1
ATOM 696 C C . LEU A 1 92 ? -12.741 -7.656 0.594 1.00 95.56 92 LEU A C 1
ATOM 698 O O . LEU A 1 92 ? -13.593 -6.858 0.219 1.00 95.56 92 LEU A O 1
ATOM 702 N N . SER A 1 93 ? -12.265 -8.614 -0.206 1.00 95.25 93 SER A N 1
ATOM 703 C CA . SER A 1 93 ? -12.659 -8.761 -1.618 1.00 95.25 93 SER A CA 1
ATOM 704 C C . SER A 1 93 ? -14.132 -9.125 -1.835 1.00 95.25 93 SER A C 1
ATOM 706 O O . SER A 1 93 ? -14.639 -8.982 -2.941 1.00 95.25 93 SER A O 1
ATOM 708 N N . ARG A 1 94 ? -14.840 -9.587 -0.795 1.00 95.44 94 ARG A N 1
ATOM 709 C CA . ARG A 1 94 ? -16.288 -9.863 -0.853 1.00 95.44 94 ARG A CA 1
ATOM 710 C C . ARG A 1 94 ? -17.145 -8.629 -0.593 1.00 95.44 94 ARG A C 1
ATOM 712 O O . ARG A 1 94 ? -18.347 -8.680 -0.819 1.00 95.44 94 ARG A O 1
ATOM 719 N N . VAL A 1 95 ? -16.551 -7.569 -0.050 1.00 95.19 95 VAL A N 1
ATOM 720 C CA . VAL A 1 95 ? -17.262 -6.349 0.368 1.00 95.19 95 VAL A CA 1
ATOM 721 C C . VAL A 1 95 ? -16.748 -5.094 -0.334 1.00 95.19 95 VAL A C 1
ATOM 723 O O . VAL A 1 95 ? -17.327 -4.026 -0.164 1.00 95.19 95 VAL A O 1
ATOM 726 N N . ARG A 1 96 ? -15.667 -5.209 -1.112 1.00 92.94 96 ARG A N 1
ATOM 727 C CA . ARG A 1 96 ? -15.128 -4.156 -1.970 1.00 92.94 96 ARG A CA 1
ATOM 728 C C . ARG A 1 96 ? -14.846 -4.707 -3.356 1.00 92.94 96 ARG A C 1
ATOM 730 O O . ARG A 1 96 ? -14.259 -5.778 -3.493 1.00 92.94 96 ARG A O 1
ATOM 737 N N . GLU A 1 97 ? -15.217 -3.926 -4.358 1.00 94.31 97 GLU A N 1
ATOM 738 C CA . GLU A 1 97 ? -14.987 -4.252 -5.768 1.00 94.31 97 GLU A CA 1
ATOM 739 C C . GLU A 1 97 ? -13.785 -3.506 -6.360 1.00 94.31 97 GLU A C 1
ATOM 741 O O . GLU A 1 97 ? -13.268 -3.913 -7.400 1.00 94.31 97 GLU A O 1
ATOM 746 N N . ASP A 1 98 ? -13.315 -2.459 -5.675 1.00 96.12 98 ASP A N 1
ATOM 747 C CA . ASP A 1 98 ? -12.150 -1.675 -6.073 1.00 96.12 98 ASP A CA 1
ATOM 748 C C . ASP A 1 98 ? -10.826 -2.447 -5.914 1.00 96.12 98 ASP A C 1
ATOM 750 O O . ASP A 1 98 ? -10.768 -3.624 -5.535 1.00 96.12 98 ASP A O 1
ATOM 754 N N . GLY A 1 99 ? -9.723 -1.776 -6.230 1.00 97.12 99 GLY A N 1
ATOM 755 C CA . GLY A 1 99 ? -8.386 -2.351 -6.227 1.00 97.12 99 GLY A CA 1
ATOM 756 C C . GLY A 1 99 ? -7.793 -2.622 -4.845 1.00 97.12 99 GLY A C 1
ATOM 757 O O . GLY A 1 99 ? -6.713 -3.208 -4.765 1.00 97.12 99 GLY A O 1
ATOM 758 N N . LEU A 1 100 ? -8.444 -2.232 -3.741 1.00 96.50 100 LEU A N 1
ATOM 759 C CA . LEU A 1 100 ? -7.809 -2.283 -2.420 1.00 96.50 100 LEU A CA 1
ATOM 760 C C . LEU A 1 100 ? -7.454 -3.713 -1.996 1.00 96.50 100 LEU A C 1
ATOM 762 O O . LEU A 1 100 ? -6.352 -3.959 -1.507 1.00 96.50 100 LEU A O 1
ATOM 766 N N . ALA A 1 101 ? -8.378 -4.658 -2.176 1.00 96.62 101 ALA A N 1
ATOM 767 C CA . ALA A 1 101 ? -8.138 -6.055 -1.826 1.00 96.62 101 ALA A CA 1
ATOM 768 C C . ALA A 1 101 ? -6.976 -6.673 -2.633 1.00 96.62 101 ALA A C 1
ATOM 770 O O . ALA A 1 101 ? -6.035 -7.153 -1.996 1.00 96.62 101 ALA A O 1
ATOM 771 N N . PRO A 1 102 ? -6.959 -6.621 -3.984 1.00 97.94 102 PRO A N 1
ATOM 772 C CA . PRO A 1 102 ? -5.831 -7.154 -4.748 1.00 97.94 102 PRO A CA 1
ATOM 773 C C . PRO A 1 102 ? -4.511 -6.407 -4.485 1.00 97.94 102 PRO A C 1
ATOM 775 O O . PRO A 1 102 ? -3.463 -7.045 -4.468 1.00 97.94 102 PRO A O 1
ATOM 778 N N . TYR A 1 103 ? -4.531 -5.103 -4.181 1.00 97.69 103 TYR A N 1
ATOM 779 C CA . TYR A 1 103 ? -3.331 -4.364 -3.758 1.00 97.69 103 TYR A CA 1
ATOM 780 C C . TYR A 1 103 ? -2.743 -4.915 -2.449 1.00 97.69 103 TYR A C 1
ATOM 782 O O . TYR A 1 103 ? -1.540 -5.170 -2.348 1.00 97.69 103 TYR A O 1
ATOM 790 N N . LEU A 1 104 ? -3.588 -5.133 -1.436 1.00 95.81 104 LEU A N 1
ATOM 791 C CA . LEU A 1 104 ? -3.147 -5.678 -0.149 1.00 95.81 104 LEU A CA 1
ATOM 792 C C . LEU A 1 104 ? -2.670 -7.130 -0.283 1.00 95.81 104 LEU A C 1
ATOM 794 O O . LEU A 1 104 ? -1.725 -7.522 0.403 1.00 95.81 104 LEU A O 1
ATOM 798 N N . GLU A 1 105 ? -3.275 -7.907 -1.182 1.00 96.62 105 GLU A N 1
ATOM 799 C CA . GLU A 1 105 ? -2.815 -9.253 -1.532 1.00 96.62 105 GLU A CA 1
ATOM 800 C C . GLU A 1 105 ? -1.428 -9.230 -2.186 1.00 96.62 105 GLU A C 1
ATOM 802 O O . GLU A 1 105 ? -0.507 -9.905 -1.717 1.00 96.62 105 GLU A O 1
ATOM 807 N N . ALA A 1 106 ? -1.252 -8.390 -3.213 1.00 97.44 106 ALA A N 1
ATOM 808 C CA . ALA A 1 106 ? 0.016 -8.211 -3.912 1.00 97.44 106 ALA A CA 1
ATOM 809 C C . ALA A 1 106 ? 1.135 -7.822 -2.941 1.00 97.44 106 ALA A C 1
ATOM 811 O O . ALA A 1 106 ? 2.214 -8.410 -2.981 1.00 97.44 106 ALA A O 1
ATOM 812 N N . ARG A 1 107 ? 0.859 -6.917 -1.990 1.00 94.75 107 ARG A N 1
ATOM 813 C CA . ARG A 1 107 ? 1.820 -6.520 -0.950 1.00 94.75 107 ARG A CA 1
ATOM 814 C C . ARG A 1 107 ? 2.284 -7.710 -0.102 1.00 94.75 107 ARG A C 1
ATOM 816 O O . ARG A 1 107 ? 3.471 -7.837 0.189 1.00 94.75 107 ARG A O 1
ATOM 823 N N . GLN A 1 108 ? 1.377 -8.608 0.284 1.00 93.69 108 GLN A N 1
ATOM 824 C CA . GLN A 1 108 ? 1.726 -9.795 1.080 1.00 93.69 108 GLN A CA 1
ATOM 825 C C . GLN A 1 108 ? 2.591 -10.796 0.308 1.00 93.69 108 GLN A C 1
ATOM 827 O O . GLN A 1 108 ? 3.452 -11.452 0.906 1.00 93.69 108 GLN A O 1
ATOM 832 N N . LEU A 1 109 ? 2.369 -10.919 -1.000 1.00 95.38 109 LEU A N 1
ATOM 833 C CA . LEU A 1 109 ? 3.143 -11.790 -1.885 1.00 95.38 109 LEU A CA 1
ATOM 834 C C . LEU A 1 109 ? 4.500 -11.179 -2.244 1.00 95.38 109 LEU A C 1
ATOM 836 O O . LEU A 1 109 ? 5.506 -11.888 -2.218 1.00 95.38 109 LEU A O 1
ATOM 840 N N . GLN A 1 110 ? 4.556 -9.864 -2.467 1.00 95.94 110 GLN A N 1
ATOM 841 C CA . GLN A 1 110 ? 5.794 -9.113 -2.686 1.00 95.94 110 GLN A CA 1
ATOM 842 C C . GLN A 1 110 ? 6.760 -9.279 -1.506 1.00 95.94 110 GLN A C 1
ATOM 844 O O . GLN A 1 110 ? 7.924 -9.609 -1.720 1.00 95.94 110 GLN A O 1
ATOM 849 N N . PHE A 1 111 ? 6.290 -9.139 -0.258 1.00 91.69 111 PHE A N 1
ATOM 850 C CA . PHE A 1 111 ? 7.129 -9.364 0.932 1.00 91.69 111 PHE A CA 1
ATOM 851 C C . PHE A 1 111 ? 7.701 -10.785 1.020 1.00 91.69 111 PHE A C 1
ATOM 853 O O . PHE A 1 111 ? 8.714 -11.010 1.678 1.00 91.69 111 PHE A O 1
ATOM 860 N N . ARG A 1 112 ? 7.062 -11.749 0.351 1.00 93.94 112 ARG A N 1
ATOM 861 C CA . ARG A 1 112 ? 7.501 -13.148 0.258 1.00 93.94 112 ARG A CA 1
ATOM 862 C C . ARG A 1 112 ? 8.251 -13.446 -1.036 1.00 93.94 112 ARG A C 1
ATOM 864 O O . ARG A 1 112 ? 8.517 -14.611 -1.313 1.00 93.94 112 ARG A O 1
ATOM 871 N N . GLN A 1 113 ? 8.566 -12.415 -1.819 1.00 95.94 113 GLN A N 1
ATOM 872 C CA . GLN A 1 113 ? 9.245 -12.510 -3.111 1.00 95.94 113 GLN A CA 1
ATOM 873 C C . GLN A 1 113 ? 8.519 -13.423 -4.114 1.00 95.94 113 GLN A C 1
ATOM 875 O O . GLN A 1 113 ? 9.120 -13.962 -5.038 1.00 95.94 113 GLN A O 1
ATOM 880 N N . ARG A 1 114 ? 7.200 -13.596 -3.954 1.00 97.00 114 ARG A N 1
ATOM 881 C CA . ARG A 1 114 ? 6.336 -14.305 -4.908 1.00 97.00 114 ARG A CA 1
ATOM 882 C C . ARG A 1 114 ? 5.837 -13.338 -5.970 1.00 97.00 114 ARG A C 1
ATOM 884 O O . ARG A 1 114 ? 4.648 -13.037 -6.049 1.00 97.00 114 ARG A O 1
ATOM 891 N N . PHE A 1 115 ? 6.782 -12.793 -6.732 1.00 97.88 115 PHE A N 1
ATOM 892 C CA . PHE A 1 115 ? 6.524 -11.766 -7.741 1.00 97.88 115 PHE A CA 1
ATOM 893 C C . PHE A 1 115 ? 5.651 -12.282 -8.889 1.00 97.88 115 PHE A C 1
ATOM 895 O O . PHE A 1 115 ? 4.793 -11.552 -9.376 1.00 97.88 115 PHE A O 1
ATOM 902 N N . ASP A 1 116 ? 5.801 -13.565 -9.224 1.00 96.44 116 ASP A N 1
ATOM 903 C CA . ASP A 1 116 ? 4.970 -14.305 -10.175 1.00 96.44 116 ASP A CA 1
ATOM 904 C C . ASP A 1 116 ? 3.474 -14.223 -9.840 1.00 96.44 116 ASP A C 1
ATOM 906 O O . ASP A 1 116 ? 2.637 -14.029 -10.718 1.00 96.44 116 ASP A O 1
ATOM 910 N N . LEU A 1 117 ? 3.140 -14.326 -8.551 1.00 97.44 117 LEU A N 1
ATOM 911 C CA . LEU A 1 117 ? 1.765 -14.231 -8.066 1.00 97.44 117 LEU A CA 1
ATOM 912 C C . LEU A 1 117 ? 1.337 -12.784 -7.797 1.00 97.44 117 LEU A C 1
ATOM 914 O O . LEU A 1 117 ? 0.164 -12.455 -7.948 1.00 97.44 117 LEU A O 1
ATOM 918 N N . ALA A 1 118 ? 2.267 -11.918 -7.387 1.00 98.19 118 ALA A N 1
ATOM 919 C CA . ALA A 1 118 ? 1.970 -10.532 -7.037 1.00 98.19 118 ALA A CA 1
ATOM 920 C C . ALA A 1 118 ? 1.661 -9.656 -8.264 1.00 98.19 118 ALA A C 1
ATOM 922 O O . ALA A 1 118 ? 0.827 -8.757 -8.163 1.00 98.19 118 ALA A O 1
ATOM 923 N N . LEU A 1 119 ? 2.301 -9.915 -9.412 1.00 98.12 119 LEU A N 1
ATOM 924 C CA . LEU A 1 119 ? 2.156 -9.102 -10.625 1.00 98.12 119 LEU A CA 1
ATOM 925 C C . LEU A 1 119 ? 0.705 -9.004 -11.141 1.00 98.12 119 LEU A C 1
ATOM 927 O O . LEU A 1 119 ? 0.188 -7.889 -11.209 1.00 98.12 119 LEU A O 1
ATOM 931 N N . PRO A 1 120 ? -0.016 -10.112 -11.406 1.00 98.00 120 PRO A N 1
ATOM 932 C CA . PRO A 1 120 ? -1.397 -10.017 -11.888 1.00 98.00 120 PRO A CA 1
ATOM 933 C C . PRO A 1 120 ? -2.351 -9.372 -10.868 1.00 98.00 120 PRO A C 1
ATOM 935 O O . PRO A 1 120 ? -3.424 -8.885 -11.229 1.00 98.00 120 PRO A O 1
ATOM 938 N N . LEU A 1 121 ? -1.997 -9.376 -9.578 1.00 98.31 121 LEU A N 1
ATOM 939 C CA . LEU A 1 121 ? -2.789 -8.739 -8.528 1.00 98.31 121 LEU A CA 1
ATOM 940 C C . LEU A 1 121 ? -2.575 -7.226 -8.498 1.00 98.31 121 LEU A C 1
ATOM 942 O O . LEU A 1 121 ? -3.555 -6.490 -8.400 1.00 98.31 121 LEU A O 1
ATOM 946 N N . ILE A 1 122 ? -1.331 -6.750 -8.608 1.00 98.44 122 ILE A N 1
ATOM 947 C CA . ILE A 1 122 ? -1.064 -5.307 -8.614 1.00 98.44 122 ILE A CA 1
ATOM 948 C C . ILE A 1 122 ? -1.576 -4.644 -9.900 1.00 98.44 122 ILE A C 1
ATOM 950 O O . ILE A 1 122 ? -2.146 -3.558 -9.823 1.00 98.44 122 ILE A O 1
ATOM 954 N N . GLU A 1 123 ? -1.494 -5.322 -11.050 1.00 97.50 123 GLU A N 1
ATOM 955 C CA . GLU A 1 123 ? -2.102 -4.862 -12.309 1.00 97.50 123 GLU A CA 1
ATOM 956 C C . GLU A 1 123 ? -3.621 -4.714 -12.157 1.00 97.50 123 GLU A C 1
ATOM 958 O O . GLU A 1 123 ? -4.172 -3.635 -12.373 1.00 97.50 123 GLU A O 1
ATOM 963 N N . ARG A 1 124 ? -4.292 -5.756 -11.646 1.00 98.19 124 ARG A N 1
ATOM 964 C CA . ARG A 1 124 ? -5.735 -5.720 -11.366 1.00 98.19 124 ARG A CA 1
ATOM 965 C C . ARG A 1 124 ? -6.118 -4.626 -10.372 1.00 98.19 124 ARG A C 1
ATOM 967 O O . ARG A 1 124 ? -7.192 -4.040 -10.494 1.00 98.19 124 ARG A O 1
ATOM 974 N N . ALA A 1 125 ? -5.291 -4.383 -9.357 1.00 98.25 125 ALA A N 1
ATOM 975 C CA . ALA A 1 125 ? -5.544 -3.324 -8.391 1.00 98.25 125 ALA A CA 1
ATOM 976 C C . ALA A 1 125 ? -5.566 -1.950 -9.065 1.00 98.25 125 ALA A C 1
ATOM 978 O O . ALA A 1 125 ? -6.480 -1.169 -8.817 1.00 98.25 125 ALA A O 1
ATOM 979 N N . ARG A 1 126 ? -4.610 -1.692 -9.963 1.00 97.12 126 ARG A N 1
ATOM 980 C CA . ARG A 1 126 ? -4.547 -0.448 -10.736 1.00 97.12 126 ARG A CA 1
ATOM 981 C C . ARG A 1 126 ? -5.690 -0.321 -11.739 1.00 97.12 126 ARG A C 1
ATOM 983 O O . ARG A 1 126 ? -6.281 0.745 -11.847 1.00 97.12 126 ARG A O 1
ATOM 990 N N . GLU A 1 127 ? -6.046 -1.399 -12.435 1.00 97.31 127 GLU A N 1
ATOM 991 C CA . GLU A 1 127 ? -7.178 -1.409 -13.376 1.00 97.31 127 GLU A CA 1
ATOM 992 C C . GLU A 1 127 ? -8.513 -1.077 -12.697 1.00 97.31 127 GLU A C 1
ATOM 994 O O . GLU A 1 127 ? -9.367 -0.415 -13.283 1.00 97.31 127 GLU A O 1
ATOM 999 N N . ARG A 1 128 ? -8.698 -1.536 -11.454 1.00 97.44 128 ARG A N 1
ATOM 1000 C CA . ARG A 1 128 ? -9.912 -1.293 -10.658 1.00 97.44 128 ARG A CA 1
ATOM 1001 C C . ARG A 1 128 ? -9.908 0.041 -9.913 1.00 97.44 128 ARG A C 1
ATOM 1003 O O . ARG A 1 128 ? -10.937 0.400 -9.343 1.00 97.44 128 ARG A O 1
ATOM 1010 N N . GLY A 1 129 ? -8.778 0.745 -9.906 1.00 97.38 129 GLY A N 1
ATOM 1011 C CA . GLY A 1 129 ? -8.559 1.959 -9.128 1.00 97.38 129 GLY A CA 1
ATOM 1012 C C . GLY A 1 129 ? -8.446 1.707 -7.621 1.00 97.38 129 GLY A C 1
ATOM 1013 O O . GLY A 1 129 ? -9.005 0.758 -7.067 1.00 97.38 129 GLY A O 1
ATOM 1014 N N . LEU A 1 130 ? -7.717 2.580 -6.934 1.00 96.75 130 LEU A N 1
ATOM 1015 C CA . LEU A 1 130 ? -7.490 2.544 -5.494 1.00 96.75 130 LEU A CA 1
ATOM 1016 C C . LEU A 1 130 ? -8.202 3.693 -4.777 1.00 96.75 130 LEU A C 1
ATOM 1018 O O . LEU A 1 130 ? -8.419 4.764 -5.341 1.00 96.75 130 LEU A O 1
ATOM 1022 N N . PRO A 1 131 ? -8.551 3.503 -3.492 1.00 94.12 131 PRO A N 1
ATOM 1023 C CA . PRO A 1 131 ? -9.405 4.444 -2.774 1.00 94.12 131 PRO A CA 1
ATOM 1024 C C . PRO A 1 131 ? -8.713 5.755 -2.386 1.00 94.12 131 PRO A C 1
ATOM 1026 O O . PRO A 1 131 ? -9.343 6.608 -1.766 1.00 94.12 131 PRO A O 1
ATOM 1029 N N . SER A 1 132 ? -7.427 5.931 -2.706 1.00 91.56 132 SER A N 1
ATOM 1030 C CA . SER A 1 132 ? -6.749 7.211 -2.523 1.00 91.56 132 SER A CA 1
ATOM 1031 C C . SER A 1 132 ? -5.593 7.406 -3.512 1.00 91.56 132 SER A C 1
ATOM 1033 O O . SER A 1 132 ? -4.937 6.429 -3.885 1.00 91.56 132 SER A O 1
ATOM 1035 N N . PRO A 1 133 ? -5.262 8.664 -3.867 1.00 90.25 133 PRO A N 1
ATOM 1036 C CA . PRO A 1 133 ? -4.103 8.970 -4.710 1.00 90.25 133 PRO A CA 1
ATOM 1037 C C . PRO A 1 133 ? -2.780 8.453 -4.131 1.00 90.25 133 PRO A C 1
ATOM 1039 O O . PRO A 1 133 ? -1.913 7.990 -4.863 1.00 90.25 133 PRO A O 1
ATOM 1042 N N . LEU A 1 134 ? -2.644 8.464 -2.801 1.00 89.38 134 LEU A N 1
ATOM 1043 C CA . LEU A 1 134 ? -1.462 7.944 -2.112 1.00 89.38 134 LEU A CA 1
ATOM 1044 C C . LEU A 1 134 ? -1.282 6.433 -2.334 1.00 89.38 134 LEU A C 1
ATOM 1046 O O . LEU A 1 134 ? -0.158 5.947 -2.462 1.00 89.38 134 LEU A O 1
ATOM 1050 N N . LEU A 1 135 ? -2.385 5.681 -2.378 1.00 94.06 135 LEU A N 1
ATOM 1051 C CA . LEU A 1 135 ? -2.354 4.252 -2.684 1.00 94.06 135 LEU A CA 1
ATOM 1052 C C . LEU A 1 135 ? -2.081 3.999 -4.168 1.00 94.06 135 LEU A C 1
ATOM 1054 O O . LEU A 1 135 ? -1.332 3.080 -4.473 1.00 94.06 135 LEU A O 1
ATOM 1058 N N . GLU A 1 136 ? -2.620 4.822 -5.070 1.00 94.12 136 GLU A N 1
ATOM 1059 C CA . GLU A 1 136 ? -2.320 4.751 -6.510 1.00 94.12 136 GLU A CA 1
ATOM 1060 C C . GLU A 1 136 ? -0.832 4.948 -6.803 1.00 94.12 136 GLU A C 1
ATOM 1062 O O . GLU A 1 136 ? -0.214 4.187 -7.551 1.00 94.12 136 GLU A O 1
ATOM 1067 N N . THR A 1 137 ? -0.230 5.961 -6.186 1.00 92.44 137 THR A N 1
ATOM 1068 C CA . THR A 1 137 ? 1.204 6.225 -6.287 1.00 92.44 137 THR A CA 1
ATOM 1069 C C . THR A 1 137 ? 2.030 5.053 -5.761 1.00 92.44 137 THR A C 1
ATOM 1071 O O . THR A 1 137 ? 2.896 4.541 -6.473 1.00 92.44 137 THR A O 1
ATOM 1074 N N . GLU A 1 138 ? 1.720 4.545 -4.564 1.00 94.75 138 GLU A N 1
ATOM 1075 C CA . GLU A 1 138 ? 2.432 3.379 -4.030 1.00 94.75 138 GLU A CA 1
ATOM 1076 C C . GLU A 1 138 ? 2.233 2.130 -4.890 1.00 94.75 138 GLU A C 1
ATOM 1078 O O . GLU A 1 138 ? 3.163 1.344 -5.039 1.00 94.75 138 GLU A O 1
ATOM 1083 N N . ALA A 1 139 ? 1.047 1.921 -5.461 1.00 96.69 139 ALA A N 1
ATOM 1084 C CA . ALA A 1 13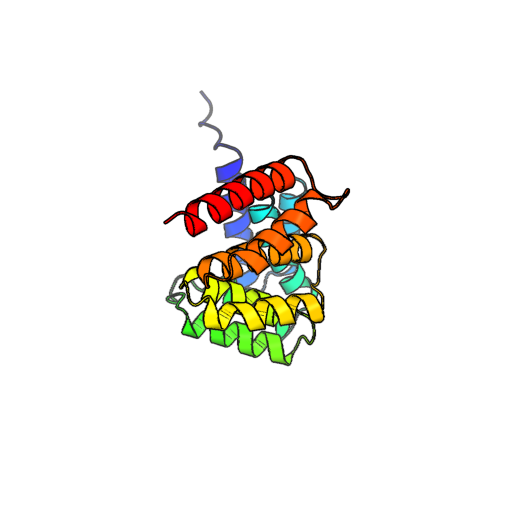9 ? 0.781 0.764 -6.303 1.00 96.69 139 ALA A CA 1
ATOM 1085 C C . ALA A 1 139 ? 1.604 0.792 -7.595 1.00 96.69 139 ALA A C 1
ATOM 1087 O O . ALA A 1 139 ? 2.137 -0.245 -7.985 1.00 96.69 139 ALA A O 1
ATOM 1088 N N . ARG A 1 140 ? 1.786 1.972 -8.210 1.00 95.94 140 ARG A N 1
ATOM 1089 C CA . ARG A 1 140 ? 2.710 2.160 -9.345 1.00 95.94 140 ARG A CA 1
ATOM 1090 C C . ARG A 1 140 ? 4.142 1.788 -8.958 1.00 95.94 140 ARG A C 1
ATOM 1092 O O . ARG A 1 140 ? 4.791 1.010 -9.656 1.00 95.94 140 ARG A O 1
ATOM 1099 N N . ARG A 1 141 ? 4.608 2.288 -7.812 1.00 96.12 141 ARG A N 1
ATOM 1100 C CA . ARG A 1 141 ? 5.940 1.988 -7.267 1.00 96.12 141 ARG A CA 1
ATOM 1101 C C . ARG A 1 141 ? 6.125 0.491 -7.003 1.00 96.12 141 ARG A C 1
ATOM 1103 O O . ARG A 1 141 ? 7.111 -0.118 -7.413 1.00 96.12 141 ARG A O 1
ATOM 1110 N N . MET A 1 142 ? 5.133 -0.121 -6.363 1.00 97.44 142 MET A N 1
ATOM 1111 C CA . MET A 1 142 ? 5.104 -1.540 -6.030 1.00 97.44 142 MET A CA 1
ATOM 1112 C C . MET A 1 142 ? 5.109 -2.420 -7.281 1.00 97.44 142 MET A C 1
ATOM 1114 O O . MET A 1 142 ? 5.851 -3.398 -7.314 1.00 97.44 142 MET A O 1
ATOM 1118 N N . GLU A 1 143 ? 4.336 -2.078 -8.313 1.00 98.31 143 GLU A N 1
ATOM 1119 C CA . GLU A 1 143 ? 4.349 -2.792 -9.592 1.00 98.31 143 GLU A CA 1
ATOM 1120 C C . GLU A 1 143 ? 5.744 -2.783 -10.214 1.00 98.31 143 GLU A C 1
ATOM 1122 O O . GLU A 1 143 ? 6.251 -3.837 -10.592 1.00 98.31 143 GLU A O 1
ATOM 1127 N N . ALA A 1 144 ? 6.396 -1.620 -10.264 1.00 97.94 144 ALA A N 1
ATOM 1128 C CA . ALA A 1 144 ? 7.734 -1.502 -10.827 1.00 97.94 144 ALA A CA 1
ATOM 1129 C C . ALA A 1 144 ? 8.751 -2.393 -10.087 1.00 97.94 144 ALA A C 1
ATOM 1131 O O . ALA A 1 144 ? 9.571 -3.064 -10.722 1.00 97.94 144 ALA A O 1
ATOM 1132 N N . MET A 1 145 ? 8.661 -2.461 -8.753 1.00 97.94 145 MET A N 1
ATOM 1133 C CA . MET A 1 145 ? 9.479 -3.355 -7.921 1.00 97.94 145 MET A CA 1
ATOM 1134 C C . MET A 1 145 ? 9.133 -4.839 -8.118 1.00 97.94 145 MET A C 1
ATOM 1136 O O . MET A 1 145 ? 10.031 -5.677 -8.137 1.00 97.94 145 MET A O 1
ATOM 1140 N N . ILE A 1 146 ? 7.847 -5.180 -8.255 1.00 98.50 146 ILE A N 1
ATOM 1141 C CA . ILE A 1 146 ? 7.390 -6.555 -8.505 1.00 98.50 146 ILE A CA 1
ATOM 1142 C C . ILE A 1 146 ? 7.898 -7.039 -9.864 1.00 98.50 146 ILE A C 1
ATOM 1144 O O . ILE A 1 146 ? 8.458 -8.128 -9.934 1.00 98.50 146 ILE A O 1
ATOM 1148 N N . ARG A 1 147 ? 7.767 -6.225 -10.919 1.00 98.31 147 ARG A N 1
ATOM 1149 C CA . ARG A 1 147 ? 8.289 -6.537 -12.258 1.00 98.31 147 ARG A CA 1
ATOM 1150 C C . ARG A 1 147 ? 9.794 -6.772 -12.230 1.00 98.31 147 ARG A C 1
ATOM 1152 O O . ARG A 1 147 ? 10.258 -7.770 -12.765 1.00 98.31 147 ARG A O 1
ATOM 1159 N N . PHE A 1 148 ? 10.540 -5.918 -11.523 1.00 98.06 148 PHE A N 1
ATOM 1160 C CA . PHE A 1 148 ? 11.980 -6.111 -11.345 1.00 98.06 148 PHE A CA 1
ATOM 1161 C C . PHE A 1 148 ? 12.289 -7.459 -10.684 1.00 98.06 148 PHE A C 1
ATOM 1163 O O . PHE A 1 148 ? 13.131 -8.209 -11.164 1.00 98.06 148 PHE A O 1
ATOM 1170 N N . GLY A 1 149 ? 11.595 -7.782 -9.588 1.00 96.69 149 GLY A N 1
ATOM 1171 C CA . GLY A 1 149 ? 11.770 -9.051 -8.882 1.00 96.69 149 GLY A CA 1
ATOM 1172 C C . GLY A 1 149 ? 11.359 -10.279 -9.702 1.00 96.69 149 GLY A C 1
ATOM 1173 O O . GLY A 1 149 ? 11.902 -11.360 -9.491 1.00 96.69 149 GLY A O 1
ATOM 1174 N N . ALA A 1 150 ? 10.429 -10.116 -10.645 1.00 96.31 150 ALA A N 1
ATOM 1175 C CA . ALA A 1 150 ? 10.007 -11.141 -11.598 1.00 96.31 150 ALA A CA 1
ATOM 1176 C C . ALA A 1 150 ? 10.933 -11.267 -12.826 1.00 96.31 150 ALA A C 1
ATOM 1178 O O . ALA A 1 150 ? 10.590 -11.996 -13.752 1.00 96.31 150 ALA A O 1
ATOM 1179 N N . ASP A 1 151 ? 12.066 -10.554 -12.847 1.00 96.31 151 ASP A N 1
ATOM 1180 C CA . ASP A 1 151 ? 12.994 -10.451 -13.985 1.00 96.31 151 ASP A CA 1
ATOM 1181 C C . ASP A 1 151 ? 12.385 -9.806 -15.253 1.00 96.31 151 ASP A C 1
ATOM 1183 O O . ASP A 1 151 ? 12.985 -9.784 -16.325 1.00 96.31 151 ASP A O 1
ATOM 1187 N N . ASP A 1 152 ? 11.212 -9.174 -15.127 1.00 97.31 152 ASP A N 1
ATOM 1188 C CA . ASP A 1 152 ? 10.631 -8.294 -16.145 1.00 97.31 152 ASP A CA 1
ATOM 1189 C C . ASP A 1 152 ? 11.288 -6.905 -16.060 1.00 97.31 152 ASP A C 1
ATOM 1191 O O . ASP A 1 152 ? 10.705 -5.902 -15.628 1.00 97.31 152 ASP A O 1
ATOM 1195 N N . LEU A 1 153 ? 12.568 -6.853 -16.436 1.00 97.69 153 LEU A N 1
ATOM 1196 C CA . LEU A 1 153 ? 13.374 -5.635 -16.357 1.00 97.69 153 LEU A CA 1
ATOM 1197 C C . LEU A 1 153 ? 12.894 -4.550 -17.330 1.00 97.69 153 LEU A C 1
ATOM 1199 O O . LEU A 1 153 ? 13.124 -3.365 -17.081 1.00 97.69 153 LEU A O 1
ATOM 1203 N N . ASP A 1 154 ? 12.280 -4.922 -18.455 1.00 97.56 154 ASP A N 1
ATOM 1204 C CA . ASP A 1 154 ? 11.712 -3.971 -19.418 1.00 97.56 154 ASP A CA 1
ATOM 1205 C C . ASP A 1 154 ? 10.422 -3.349 -18.895 1.00 97.56 154 ASP A C 1
ATOM 1207 O O . ASP A 1 154 ? 10.308 -2.118 -18.891 1.00 97.56 154 ASP A O 1
ATOM 1211 N N . GLY A 1 155 ? 9.496 -4.160 -18.381 1.00 97.50 155 GLY A N 1
ATOM 1212 C CA . GLY A 1 155 ? 8.275 -3.663 -17.763 1.00 97.50 155 GLY A CA 1
ATOM 1213 C C . GLY A 1 155 ? 8.567 -2.825 -16.520 1.00 97.50 155 GLY A C 1
ATOM 1214 O O . GLY A 1 155 ? 8.000 -1.744 -16.366 1.00 97.50 155 GLY A O 1
ATOM 1215 N N . SER A 1 156 ? 9.509 -3.247 -15.670 1.00 98.25 156 SER A N 1
ATOM 1216 C CA . SER A 1 156 ? 9.944 -2.446 -14.516 1.00 98.25 156 SER A CA 1
ATOM 1217 C C . SER A 1 156 ? 10.457 -1.068 -14.944 1.00 98.25 156 SER A C 1
ATOM 1219 O O . SER A 1 156 ? 9.975 -0.039 -14.464 1.00 98.25 156 SER A O 1
ATOM 1221 N N . ALA A 1 157 ? 11.385 -1.027 -15.906 1.00 98.25 157 ALA A N 1
ATOM 1222 C CA . ALA A 1 157 ? 11.939 0.227 -16.405 1.00 98.25 157 ALA A CA 1
ATOM 1223 C C . ALA A 1 157 ? 10.877 1.111 -17.078 1.00 98.25 157 ALA A C 1
ATOM 1225 O O . ALA A 1 157 ? 10.955 2.335 -16.989 1.00 98.25 157 ALA A O 1
ATOM 1226 N N . ALA A 1 158 ? 9.880 0.527 -17.747 1.00 98.12 158 ALA A N 1
ATOM 1227 C CA . ALA A 1 158 ? 8.776 1.282 -18.334 1.00 98.12 158 ALA A CA 1
ATOM 1228 C C . ALA A 1 158 ? 7.960 2.026 -17.265 1.00 98.12 158 ALA A C 1
ATOM 1230 O O . ALA A 1 158 ? 7.690 3.216 -17.434 1.00 98.12 158 ALA A O 1
ATOM 1231 N N . VAL A 1 159 ? 7.635 1.369 -16.146 1.00 97.88 159 VAL A N 1
ATOM 1232 C CA . VAL A 1 159 ? 6.897 2.008 -15.043 1.00 97.88 159 VAL A CA 1
ATOM 1233 C C . VAL A 1 159 ? 7.727 3.118 -14.394 1.00 97.88 159 VAL A C 1
ATOM 1235 O O . VAL A 1 159 ? 7.218 4.221 -14.207 1.00 97.88 159 VAL A O 1
ATOM 1238 N N . TRP A 1 160 ? 9.018 2.889 -14.128 1.00 98.19 160 TRP A N 1
ATOM 1239 C CA . TRP A 1 160 ? 9.887 3.927 -13.558 1.00 98.19 160 TRP A CA 1
ATOM 1240 C C . TRP A 1 160 ? 10.066 5.137 -14.480 1.00 98.19 160 TRP A C 1
ATOM 1242 O O . TRP A 1 160 ? 10.030 6.274 -14.014 1.00 98.19 160 TRP A O 1
ATOM 1252 N N . ARG A 1 161 ? 10.178 4.929 -15.800 1.00 98.19 161 ARG A N 1
ATOM 1253 C CA . ARG A 1 161 ? 10.185 6.040 -16.770 1.00 98.19 161 ARG A CA 1
ATOM 1254 C C . ARG A 1 161 ? 8.868 6.811 -16.767 1.00 98.19 161 ARG A C 1
ATOM 1256 O O . ARG A 1 161 ? 8.898 8.030 -16.893 1.00 98.19 161 ARG A O 1
ATOM 1263 N N . ALA A 1 162 ? 7.735 6.124 -16.620 1.00 96.81 162 ALA A N 1
ATOM 1264 C CA . ALA A 1 162 ? 6.437 6.782 -16.517 1.00 96.81 162 ALA A CA 1
ATOM 1265 C C . ALA A 1 162 ? 6.337 7.639 -15.243 1.00 96.81 162 ALA A C 1
ATOM 1267 O O . ALA A 1 162 ? 5.867 8.768 -15.326 1.00 96.81 162 ALA A O 1
ATOM 1268 N N . ILE A 1 163 ? 6.841 7.150 -14.102 1.00 95.44 163 ILE A N 1
ATOM 1269 C CA . ILE A 1 163 ? 6.932 7.930 -12.854 1.00 95.44 163 ILE A CA 1
ATOM 1270 C C . ILE A 1 163 ? 7.823 9.165 -13.052 1.00 95.44 163 ILE A C 1
ATOM 1272 O O . ILE A 1 163 ? 7.422 10.270 -12.702 1.00 95.44 163 ILE A O 1
ATOM 1276 N N . LEU A 1 164 ? 8.997 9.015 -13.671 1.00 95.94 164 LEU A N 1
ATOM 1277 C CA . LEU A 1 164 ? 9.910 10.134 -13.929 1.00 95.94 164 LEU A CA 1
ATOM 1278 C C . LEU A 1 164 ? 9.312 11.195 -14.875 1.00 95.94 164 LEU A C 1
ATOM 1280 O O . LEU A 1 164 ? 9.588 12.387 -14.730 1.00 95.94 164 LEU A O 1
ATOM 1284 N N . ALA A 1 165 ? 8.506 10.761 -15.847 1.00 96.06 165 ALA A N 1
ATOM 1285 C CA . ALA A 1 165 ? 7.846 11.634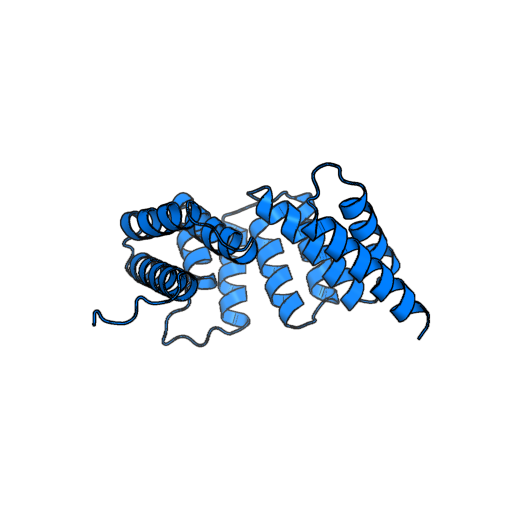 -16.814 1.00 96.06 165 ALA A CA 1
ATOM 1286 C C . ALA A 1 165 ? 6.583 12.322 -16.264 1.00 96.06 165 A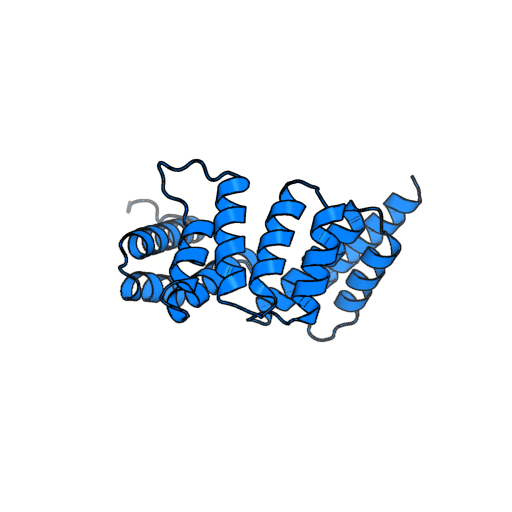LA A C 1
ATOM 1288 O O . ALA A 1 165 ? 6.143 13.313 -16.848 1.00 96.06 165 ALA A O 1
ATOM 1289 N N . ASP A 1 166 ? 6.000 11.818 -15.173 1.00 94.31 166 ASP A N 1
ATOM 1290 C CA . ASP A 1 166 ? 4.804 12.385 -14.550 1.00 94.31 166 ASP A CA 1
ATOM 1291 C C . ASP A 1 166 ? 5.139 13.741 -13.883 1.00 94.31 166 ASP A C 1
ATOM 1293 O O . ASP A 1 166 ? 5.978 13.811 -12.976 1.00 94.31 166 ASP A O 1
ATOM 1297 N N . PRO A 1 167 ? 4.516 14.858 -14.314 1.00 92.31 167 PRO A N 1
ATOM 1298 C CA . PRO A 1 167 ? 4.737 16.167 -13.704 1.00 92.31 167 PRO A CA 1
ATOM 1299 C C . PRO A 1 167 ? 4.307 16.241 -12.238 1.00 92.31 167 PRO A C 1
ATOM 1301 O O . PRO A 1 167 ? 4.792 17.117 -11.526 1.00 92.31 167 PRO A O 1
ATOM 1304 N N . ALA A 1 168 ? 3.409 15.354 -11.798 1.00 90.62 168 ALA A N 1
ATOM 1305 C CA . ALA A 1 168 ? 2.960 15.286 -10.413 1.00 90.62 168 ALA A CA 1
ATOM 1306 C C . ALA A 1 168 ? 3.983 14.618 -9.483 1.00 90.62 168 ALA A C 1
ATOM 1308 O O . ALA A 1 168 ? 3.847 14.763 -8.271 1.00 90.62 168 ALA A O 1
ATOM 1309 N N . SER A 1 169 ? 4.990 13.925 -10.031 1.00 89.88 169 SER A N 1
ATOM 1310 C CA . SER A 1 169 ? 5.994 13.235 -9.226 1.00 89.88 169 SER A CA 1
ATOM 1311 C C . SER A 1 169 ? 6.911 14.214 -8.504 1.00 89.88 169 SER A C 1
ATOM 1313 O O . SER A 1 169 ? 7.500 15.108 -9.133 1.00 89.88 169 SER A O 1
ATOM 1315 N N . ASP A 1 170 ? 7.080 14.009 -7.203 1.00 89.88 170 ASP A N 1
ATOM 1316 C CA . ASP A 1 170 ? 7.943 14.825 -6.359 1.00 89.88 170 ASP A CA 1
ATOM 1317 C C . A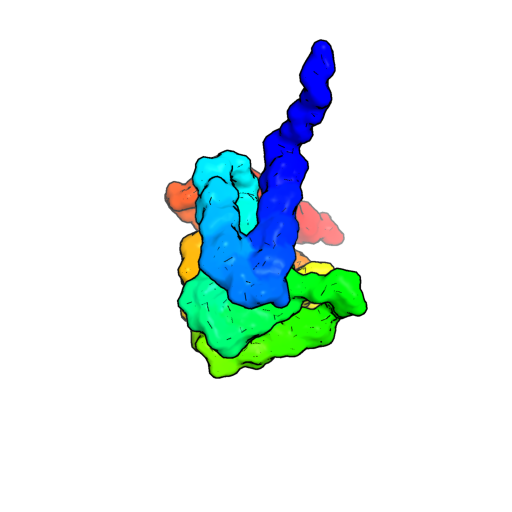SP A 1 170 ? 9.440 14.503 -6.539 1.00 89.88 170 ASP A C 1
ATOM 1319 O O . ASP A 1 170 ? 9.850 13.620 -7.299 1.00 89.88 170 ASP A O 1
ATOM 1323 N N . THR A 1 171 ? 10.299 15.270 -5.865 1.00 89.88 171 THR A N 1
ATOM 1324 C CA . THR A 1 171 ? 11.757 15.102 -5.954 1.00 89.88 171 THR A CA 1
ATOM 1325 C C . THR A 1 171 ? 12.228 13.733 -5.453 1.00 89.88 171 THR A C 1
ATOM 1327 O O . THR A 1 171 ? 13.184 13.185 -6.001 1.00 89.88 171 THR A O 1
ATOM 1330 N N . GLY A 1 172 ? 11.588 13.184 -4.418 1.00 89.38 172 GLY A N 1
ATOM 1331 C CA . GLY A 1 172 ? 11.931 11.881 -3.853 1.00 89.38 172 GLY A CA 1
ATOM 1332 C C . GLY A 1 172 ? 11.560 10.741 -4.797 1.00 89.38 172 GLY A C 1
ATOM 1333 O O . GLY A 1 172 ? 12.392 9.879 -5.070 1.00 89.38 172 GLY A O 1
ATOM 1334 N N . GLU A 1 173 ? 10.358 10.785 -5.366 1.00 90.69 173 GLU A N 1
ATOM 1335 C CA . GLU A 1 173 ? 9.869 9.806 -6.341 1.00 90.69 173 GLU A CA 1
ATOM 1336 C C . GLU A 1 173 ? 10.725 9.789 -7.610 1.00 90.69 173 GLU A C 1
ATOM 1338 O O . GLU A 1 173 ? 11.064 8.722 -8.125 1.00 90.69 173 GLU A O 1
ATOM 1343 N N . ARG A 1 174 ? 11.128 10.969 -8.099 1.00 93.88 174 ARG A N 1
ATOM 1344 C CA . ARG A 1 174 ? 12.035 11.095 -9.250 1.00 93.88 174 ARG A CA 1
ATOM 1345 C C . ARG A 1 174 ? 13.407 10.492 -8.954 1.00 93.88 174 ARG A C 1
ATOM 1347 O O . ARG A 1 174 ? 13.909 9.720 -9.766 1.00 93.88 174 ARG A O 1
ATOM 1354 N N . ALA A 1 175 ? 13.983 10.798 -7.790 1.00 95.50 175 ALA A N 1
ATOM 1355 C CA . ALA A 1 175 ? 15.274 10.247 -7.379 1.00 95.50 175 ALA A CA 1
ATOM 1356 C C . ALA A 1 175 ? 15.223 8.717 -7.213 1.00 95.50 175 ALA A C 1
ATOM 1358 O O . ALA A 1 175 ? 16.143 8.016 -7.636 1.00 95.50 175 ALA A O 1
ATOM 1359 N N . GLU A 1 176 ? 14.139 8.181 -6.645 1.00 95.12 176 GLU A N 1
ATOM 1360 C CA . GLU A 1 176 ? 13.925 6.734 -6.547 1.00 95.12 176 GLU A CA 1
ATOM 1361 C C . GLU A 1 176 ? 13.803 6.088 -7.936 1.00 95.12 176 GLU A C 1
ATOM 1363 O O . GLU A 1 176 ? 14.444 5.068 -8.196 1.00 95.12 176 GLU A O 1
ATOM 1368 N N . ALA A 1 177 ? 13.036 6.689 -8.850 1.00 97.00 177 ALA A N 1
ATOM 1369 C CA . ALA A 1 177 ? 12.894 6.186 -10.215 1.00 97.00 177 ALA A CA 1
ATOM 1370 C C . ALA A 1 177 ? 14.238 6.153 -10.964 1.00 97.00 177 ALA A C 1
ATOM 1372 O O . ALA A 1 177 ? 14.538 5.170 -11.645 1.00 97.00 177 ALA A O 1
ATOM 1373 N N . GLU A 1 178 ? 15.067 7.189 -10.822 1.00 97.69 178 GLU A N 1
ATOM 1374 C CA . GLU A 1 178 ? 16.414 7.236 -11.401 1.00 97.69 178 GLU A CA 1
ATOM 1375 C C . GLU A 1 178 ? 17.319 6.118 -10.858 1.00 97.69 178 GLU A C 1
ATOM 1377 O O . GLU A 1 178 ? 17.966 5.425 -11.651 1.00 97.69 178 GLU A O 1
ATOM 1382 N N . ASP A 1 179 ? 17.323 5.884 -9.538 1.00 97.62 179 ASP A N 1
ATOM 1383 C CA . ASP A 1 179 ? 18.087 4.790 -8.915 1.00 97.62 179 ASP A CA 1
ATOM 1384 C C . ASP A 1 179 ? 17.648 3.425 -9.462 1.00 97.62 179 ASP A C 1
ATOM 1386 O O . ASP A 1 179 ? 18.471 2.611 -9.894 1.00 97.62 179 ASP A O 1
ATOM 1390 N N . TRP A 1 180 ? 16.340 3.173 -9.526 1.00 97.81 180 TRP A N 1
ATOM 1391 C CA . TRP A 1 180 ? 15.823 1.907 -10.042 1.00 97.81 180 TRP A CA 1
ATOM 1392 C C . TRP A 1 180 ? 16.105 1.687 -11.528 1.00 97.81 180 TRP A C 1
ATOM 1394 O O . TRP A 1 180 ? 16.369 0.552 -11.937 1.00 97.81 180 TRP A O 1
ATOM 1404 N N . LEU A 1 181 ? 16.111 2.744 -12.340 1.00 97.75 181 LEU A N 1
ATOM 1405 C CA . LEU A 1 181 ? 16.505 2.643 -13.745 1.00 97.75 181 LEU A CA 1
ATOM 1406 C C . LEU A 1 181 ? 17.974 2.226 -13.886 1.00 97.75 181 LEU A C 1
ATOM 1408 O O . LEU A 1 181 ? 18.279 1.376 -14.725 1.00 97.75 181 LEU A O 1
ATOM 1412 N N . GLN A 1 182 ? 18.869 2.739 -13.037 1.00 97.38 182 GLN A N 1
ATOM 1413 C CA . GLN A 1 182 ? 20.267 2.291 -13.005 1.00 97.38 182 GLN A CA 1
ATOM 1414 C C . GLN A 1 182 ? 20.384 0.826 -12.573 1.00 97.38 182 GLN A C 1
ATOM 1416 O O . GLN A 1 182 ? 21.105 0.049 -13.205 1.00 97.38 182 GLN A O 1
ATOM 1421 N N . ARG A 1 183 ? 19.615 0.401 -11.562 1.00 97.00 183 ARG A N 1
ATOM 1422 C CA . ARG A 1 183 ? 19.566 -1.011 -11.141 1.00 97.00 183 ARG A CA 1
ATOM 1423 C C . ARG A 1 183 ? 19.133 -1.937 -12.272 1.00 97.00 183 ARG A C 1
ATOM 1425 O O . ARG A 1 183 ? 19.730 -2.998 -12.435 1.00 97.00 183 ARG A O 1
ATOM 1432 N N . ALA A 1 184 ? 18.133 -1.547 -13.064 1.00 94.94 184 ALA A N 1
ATOM 1433 C CA . ALA A 1 184 ? 17.678 -2.329 -14.214 1.00 94.94 184 ALA A CA 1
ATOM 1434 C C . ALA A 1 184 ? 18.760 -2.448 -15.298 1.00 94.94 184 ALA A C 1
ATOM 1436 O O . ALA A 1 184 ? 18.931 -3.524 -15.870 1.00 94.94 184 ALA A O 1
ATOM 1437 N N . VAL A 1 185 ? 19.526 -1.380 -15.550 1.00 95.12 185 VAL A N 1
ATOM 1438 C CA . VAL A 1 185 ? 20.674 -1.416 -16.475 1.00 95.12 185 VAL A CA 1
ATOM 1439 C C . VAL A 1 185 ? 21.742 -2.389 -15.979 1.00 95.12 185 VAL A C 1
ATOM 1441 O O . VAL A 1 185 ? 22.208 -3.229 -16.745 1.00 95.12 185 VAL A O 1
ATOM 1444 N N . TRP A 1 186 ? 22.108 -2.319 -14.698 1.00 95.00 186 TRP A N 1
ATOM 1445 C CA . TRP A 1 186 ? 23.115 -3.216 -14.127 1.00 95.00 186 TRP A CA 1
ATOM 1446 C C . TRP A 1 186 ? 22.665 -4.672 -14.082 1.00 95.00 186 TRP A C 1
ATOM 1448 O O . TRP A 1 186 ? 23.488 -5.554 -14.307 1.00 95.00 186 TRP A O 1
ATOM 1458 N N . ALA A 1 187 ? 21.385 -4.933 -13.811 1.00 94.00 187 ALA A N 1
ATOM 1459 C CA . ALA A 1 187 ? 20.837 -6.285 -13.804 1.00 94.00 187 ALA A CA 1
ATOM 1460 C C . ALA A 1 187 ? 20.937 -6.954 -15.186 1.00 94.00 187 ALA A C 1
ATOM 1462 O O . ALA A 1 187 ? 21.310 -8.116 -15.254 1.00 94.00 187 ALA A O 1
ATOM 1463 N N . ARG A 1 188 ? 20.713 -6.210 -16.282 1.00 91.19 188 ARG A N 1
ATOM 1464 C CA . ARG A 1 188 ? 20.865 -6.722 -17.663 1.00 91.19 188 ARG A CA 1
ATOM 1465 C C . ARG A 1 188 ? 22.303 -7.029 -18.068 1.00 91.19 188 ARG A C 1
ATOM 1467 O O . ARG A 1 188 ? 22.520 -7.751 -19.032 1.00 91.19 188 ARG A O 1
ATOM 1474 N N . ALA A 1 189 ? 23.270 -6.396 -17.411 1.00 89.38 189 ALA A N 1
ATOM 1475 C CA . ALA A 1 189 ? 24.687 -6.544 -17.725 1.00 89.38 189 ALA A CA 1
ATOM 1476 C C . ALA A 1 189 ? 25.353 -7.717 -16.980 1.00 89.38 189 ALA A C 1
ATOM 1478 O O . ALA A 1 189 ? 26.557 -7.921 -17.140 1.00 89.38 189 ALA A O 1
ATOM 1479 N N . ARG A 1 190 ? 24.599 -8.437 -16.140 1.00 75.94 190 ARG A N 1
ATOM 1480 C CA . ARG A 1 190 ? 25.034 -9.643 -15.424 1.00 75.94 190 ARG A CA 1
ATOM 1481 C C . ARG A 1 190 ? 24.602 -10.896 -16.167 1.00 75.94 190 ARG A C 1
ATOM 1483 O O . ARG A 1 190 ? 25.365 -11.881 -16.068 1.00 75.94 190 ARG A O 1
#

Radius of gyration: 18.27 Å; chains: 1; bounding box: 44×36×54 Å

pLDDT: mean 91.62, std 10.22, range [40.59, 98.5]

Secondary structure (DSSP, 8-state):
-PPPPPPHHHHHHHHHHHHHHHHTTT-HHHHHHHHHHHHTS---HHHHHHHHHHHHHHHH-HHHHHHHHHHHS--TTS---HHHHHHHHHHHTTT--STHHHHHHHHHHHTTT-HHHHHHHHHHHHHT--SSHHHHHHHHHHHHHHHHHTT-HHHHHHHHHHHHH-TT--HHHHHHHHHHHHHHHHHHT-

Foldseek 3Di:
DDDDDDDPVVVLVVLLVVLLVCVVVVVLVVSLVSLVVSCVDDDDLVSNVLSVLLNVLSVVDDQLVVLSSQQSRPDPPDDNDLVSNLVSLVSNVVVDVALPSLLSVLVSCVVVLVLVVSQVSLVRNQVRDDPDPSSNVVSLVSNLSSCVSVVVLVSSLVSLVVLCPDPPRDPVSNVVSVVSNVVSVVVVVD